Protein AF-M1FM13-F1 (afdb_monomer)

Solvent-accessible surface area (backbone atoms only — not comparable to full-atom values): 11606 Å² total; per-residue (Å²): 105,45,58,42,88,90,76,60,48,79,60,32,81,63,64,89,64,58,44,76,85,49,74,63,61,60,54,57,58,43,50,60,42,37,74,72,60,60,24,43,84,71,40,71,54,67,39,84,95,65,29,29,40,38,37,32,26,35,53,72,49,69,49,72,44,49,82,76,43,75,46,48,37,29,44,38,40,35,37,32,71,59,70,87,40,52,38,34,37,32,77,37,70,64,84,53,83,48,73,67,46,43,52,53,57,62,68,67,57,51,99,58,46,41,72,46,52,44,75,44,80,88,51,60,67,60,48,52,60,68,47,40,93,56,69,63,64,52,53,54,49,51,51,52,52,48,53,29,35,67,37,73,43,53,74,67,59,51,50,53,50,44,49,60,74,38,31,46,80,75,88,79,66,88,44,71,58,45,60,73,61,36,54,52,54,49,43,30,55,77,44,74,28,91,63,19,73,37,65,35,43,47,49,29,95

pLDDT: mean 89.38, std 9.35, range [51.16, 98.0]

Structure (mmCIF, N/CA/C/O backbone):
data_AF-M1FM13-F1
#
_entry.id   AF-M1FM13-F1
#
loop_
_atom_site.group_PDB
_atom_site.id
_atom_site.type_symbol
_atom_site.label_atom_id
_atom_site.label_alt_id
_atom_site.label_comp_id
_atom_site.label_asym_id
_atom_site.label_entity_id
_atom_site.label_seq_id
_atom_site.pdbx_PDB_ins_code
_atom_site.Cartn_x
_atom_site.Cartn_y
_atom_site.Cartn_z
_atom_site.occupancy
_atom_site.B_iso_or_equiv
_atom_site.auth_seq_id
_atom_site.auth_comp_id
_atom_site.auth_asym_id
_atom_site.auth_atom_id
_atom_site.pdbx_PDB_model_num
ATOM 1 N N . MET A 1 1 ? 14.722 14.043 -20.281 1.00 88.31 1 MET A N 1
ATOM 2 C CA . MET A 1 1 ? 13.245 14.057 -20.148 1.00 88.31 1 MET A CA 1
ATOM 3 C C . MET A 1 1 ? 12.720 12.663 -20.447 1.00 88.31 1 MET A C 1
ATOM 5 O O . MET A 1 1 ? 13.240 12.035 -21.358 1.00 88.31 1 MET A O 1
ATOM 9 N N . LEU A 1 2 ? 11.762 12.174 -19.661 1.00 92.94 2 LEU A N 1
ATOM 10 C CA . LEU A 1 2 ? 11.138 10.858 -19.795 1.00 92.94 2 LEU A CA 1
ATOM 11 C C . LEU A 1 2 ? 9.786 10.975 -20.490 1.00 92.94 2 LEU A C 1
ATOM 13 O O . LEU A 1 2 ? 9.001 11.876 -20.183 1.00 92.94 2 LEU A O 1
ATOM 17 N N . TYR A 1 3 ? 9.506 10.016 -21.364 1.00 94.12 3 TYR A N 1
ATOM 18 C CA . TYR A 1 3 ? 8.262 9.910 -22.114 1.00 94.12 3 TYR A CA 1
ATOM 19 C C . TYR A 1 3 ? 7.745 8.483 -22.054 1.00 94.12 3 TYR A C 1
ATOM 21 O O . TYR A 1 3 ? 8.529 7.536 -21.963 1.00 94.12 3 TYR A O 1
ATOM 29 N N . ARG A 1 4 ? 6.429 8.324 -22.159 1.00 93.06 4 ARG A N 1
ATOM 30 C CA . ARG A 1 4 ? 5.851 7.006 -22.407 1.00 93.06 4 ARG A CA 1
ATOM 31 C C . ARG A 1 4 ? 6.198 6.528 -23.813 1.00 93.06 4 ARG A C 1
ATOM 33 O O . ARG A 1 4 ? 6.165 7.310 -24.764 1.00 93.06 4 ARG A O 1
ATOM 40 N N . LEU A 1 5 ? 6.490 5.240 -23.956 1.00 92.25 5 LEU A N 1
ATOM 41 C CA . LEU A 1 5 ? 6.827 4.668 -25.259 1.00 92.25 5 LEU A CA 1
ATOM 42 C C . LEU A 1 5 ? 5.624 4.620 -26.208 1.00 92.25 5 LEU A C 1
ATOM 44 O O . LEU A 1 5 ? 5.807 4.895 -27.395 1.00 92.25 5 LEU A O 1
ATOM 48 N N . ASP A 1 6 ? 4.432 4.343 -25.673 1.00 92.31 6 ASP A N 1
ATOM 49 C CA . ASP A 1 6 ? 3.180 4.129 -26.406 1.00 92.31 6 ASP A CA 1
ATOM 50 C C . ASP A 1 6 ? 2.539 5.427 -26.919 1.00 92.31 6 ASP A C 1
ATOM 52 O O . ASP A 1 6 ? 2.173 5.517 -28.085 1.00 92.31 6 ASP A O 1
ATOM 56 N N . THR A 1 7 ? 2.437 6.456 -26.075 1.00 94.38 7 THR A N 1
ATOM 57 C CA . THR A 1 7 ? 1.737 7.710 -26.411 1.00 94.38 7 THR A CA 1
ATOM 58 C C . THR A 1 7 ? 2.662 8.896 -26.629 1.00 94.38 7 THR A C 1
ATOM 60 O O . THR A 1 7 ? 2.198 9.975 -26.990 1.00 94.38 7 THR A O 1
ATOM 63 N N . LYS A 1 8 ? 3.961 8.741 -26.341 1.00 94.00 8 LYS A N 1
ATOM 64 C CA . LYS A 1 8 ? 4.927 9.850 -26.259 1.00 94.00 8 LYS A CA 1
ATOM 65 C C . LYS A 1 8 ? 4.523 10.940 -25.260 1.00 94.00 8 LYS A C 1
ATOM 67 O O . LYS A 1 8 ? 5.088 12.029 -25.283 1.00 94.00 8 LYS A O 1
ATOM 72 N N . ALA A 1 9 ? 3.590 10.658 -24.345 1.00 94.19 9 ALA A N 1
ATOM 73 C CA . ALA A 1 9 ? 3.204 11.617 -23.321 1.00 94.19 9 ALA A CA 1
ATOM 74 C C . ALA A 1 9 ? 4.380 11.870 -22.357 1.00 94.19 9 ALA A C 1
ATOM 76 O O . ALA A 1 9 ? 5.036 10.910 -21.928 1.00 94.19 9 ALA A O 1
ATOM 77 N N . PRO A 1 10 ? 4.656 13.137 -22.001 1.00 93.88 10 PRO A N 1
ATOM 78 C CA . PRO A 1 10 ? 5.736 13.474 -21.086 1.00 93.88 10 PRO A CA 1
ATOM 79 C C . PRO A 1 10 ? 5.430 12.977 -19.670 1.00 93.88 10 PRO A C 1
ATOM 81 O O . PRO A 1 10 ? 4.325 13.155 -19.153 1.00 93.88 10 PRO A O 1
ATOM 84 N N . LEU A 1 11 ? 6.429 12.372 -19.031 1.00 92.81 11 LEU A N 1
ATOM 85 C CA . LEU A 1 11 ? 6.338 11.878 -17.658 1.00 92.81 11 LEU A CA 1
ATOM 86 C C . LEU A 1 11 ? 7.054 12.815 -16.690 1.00 92.81 11 LEU A C 1
ATOM 88 O O . LEU A 1 11 ? 6.426 13.328 -15.773 1.00 92.81 11 LEU A O 1
ATOM 92 N N . SER A 1 12 ? 8.349 13.057 -16.879 1.00 93.25 12 SER A N 1
ATOM 93 C CA . SER A 1 12 ? 9.118 13.934 -15.990 1.00 93.25 12 SER A CA 1
ATOM 94 C C . SER A 1 12 ? 10.442 14.368 -16.615 1.00 93.25 12 SER A C 1
ATOM 96 O O . SER A 1 12 ? 10.919 13.777 -17.585 1.00 93.25 12 SER A O 1
ATOM 98 N N . VAL A 1 13 ? 11.073 15.388 -16.042 1.00 93.44 13 VAL A N 1
ATOM 99 C CA . VAL A 1 13 ? 12.462 15.751 -16.329 1.00 93.44 13 VAL A CA 1
ATOM 100 C C . VAL A 1 13 ? 13.323 15.204 -15.196 1.00 93.44 13 VAL A C 1
ATOM 102 O O . VAL A 1 13 ? 13.155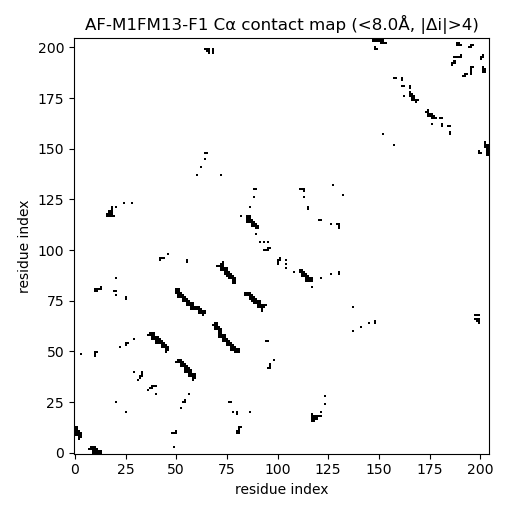 15.582 -14.044 1.00 93.44 13 VAL A O 1
ATOM 105 N N . VAL A 1 14 ? 14.238 14.296 -15.530 1.00 91.62 14 VAL A N 1
ATOM 106 C CA . VAL A 1 14 ? 15.139 13.640 -14.575 1.00 91.62 14 VAL A CA 1
ATOM 107 C C . VAL A 1 14 ? 16.587 13.813 -15.023 1.00 91.62 14 VAL A C 1
ATOM 109 O O . VAL A 1 14 ? 16.844 14.015 -16.213 1.00 91.62 14 VAL A O 1
ATOM 112 N N . GLY A 1 15 ? 17.522 13.745 -14.073 1.00 90.56 15 GLY A N 1
ATOM 113 C CA . GLY A 1 15 ? 18.956 13.825 -14.354 1.00 90.56 15 GLY A CA 1
ATOM 114 C C . GLY A 1 15 ? 19.532 12.534 -14.943 1.00 90.56 15 GLY A C 1
ATOM 115 O O . GLY A 1 15 ? 18.929 11.468 -14.846 1.00 90.56 15 GLY A O 1
ATOM 116 N N . ASN A 1 16 ? 20.750 12.621 -15.482 1.00 89.25 16 ASN A N 1
ATOM 117 C CA . ASN A 1 16 ? 21.468 11.498 -16.099 1.00 89.25 16 ASN A CA 1
ATOM 118 C C . ASN A 1 16 ? 21.592 10.216 -15.252 1.00 89.25 16 ASN A C 1
ATOM 120 O O . ASN A 1 16 ? 21.512 9.138 -15.841 1.00 89.25 16 ASN A O 1
ATOM 124 N N . PRO A 1 17 ? 21.783 10.254 -13.915 1.00 92.12 17 PRO A 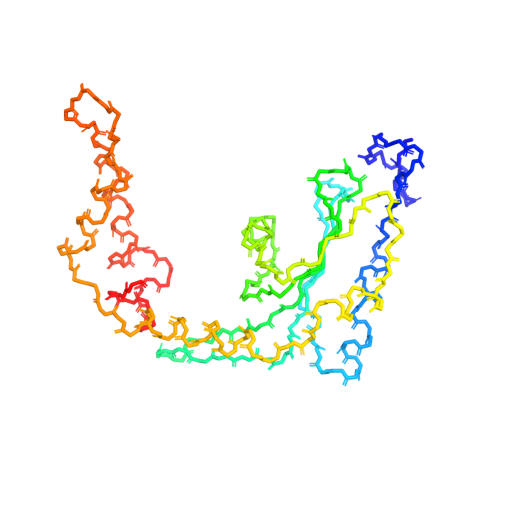N 1
ATOM 125 C CA . PRO A 1 17 ? 21.904 9.011 -13.157 1.00 92.12 17 PRO A CA 1
ATOM 126 C C . PRO A 1 17 ? 20.564 8.292 -12.948 1.00 92.12 17 PRO A C 1
ATOM 128 O O . PRO A 1 17 ? 20.575 7.190 -12.410 1.00 92.12 17 PRO A O 1
ATOM 131 N N . PHE A 1 18 ? 19.428 8.882 -13.343 1.00 93.75 18 PHE A N 1
ATOM 132 C CA . PHE A 1 18 ? 18.105 8.323 -13.073 1.00 93.75 18 PHE A CA 1
ATOM 133 C C . PHE A 1 18 ? 17.873 7.007 -13.833 1.00 93.75 18 PHE A C 1
ATOM 135 O O . PHE A 1 18 ? 17.932 6.958 -15.063 1.00 93.75 18 PHE A O 1
ATOM 142 N N . LYS A 1 19 ? 17.572 5.943 -13.092 1.00 94.19 19 LYS A N 1
ATOM 143 C CA . LYS A 1 19 ? 17.233 4.603 -13.564 1.00 94.19 19 LYS A CA 1
ATOM 144 C C . LYS A 1 19 ? 15.735 4.399 -13.378 1.00 94.19 19 LYS A C 1
ATOM 146 O O . LYS A 1 19 ? 15.231 4.403 -12.260 1.00 94.19 19 LYS A O 1
ATOM 151 N N . VAL A 1 20 ? 15.020 4.289 -14.493 1.00 92.69 20 VAL A N 1
ATOM 152 C CA . VAL A 1 20 ? 13.569 4.079 -14.494 1.00 92.69 20 VAL A CA 1
ATOM 153 C C . VAL A 1 20 ? 13.291 2.591 -14.361 1.00 92.69 20 VAL A C 1
ATOM 155 O O . VAL A 1 20 ? 13.773 1.830 -15.191 1.00 92.69 20 VAL A O 1
ATOM 158 N N . VAL A 1 21 ? 12.465 2.218 -13.386 1.00 95.12 21 VAL A N 1
ATOM 159 C CA . VAL A 1 21 ? 11.862 0.880 -13.319 1.00 95.12 21 VAL A CA 1
ATOM 160 C C . VAL A 1 21 ? 10.651 0.843 -14.244 1.00 95.12 21 VAL A C 1
ATOM 162 O O . VAL A 1 21 ? 9.764 1.693 -14.131 1.00 95.12 21 VAL A O 1
ATOM 165 N N . GLN A 1 22 ? 10.634 -0.096 -15.181 1.00 94.00 22 GLN A N 1
ATOM 166 C CA . GLN A 1 22 ? 9.567 -0.290 -16.153 1.00 94.00 22 GLN A CA 1
ATOM 167 C C . GLN A 1 22 ? 8.384 -1.063 -15.551 1.00 94.00 22 GLN A C 1
ATOM 169 O O . GLN A 1 22 ? 8.569 -1.871 -14.641 1.00 94.00 22 GLN A O 1
ATOM 174 N N . PRO A 1 23 ? 7.158 -0.877 -16.081 1.00 94.31 23 PRO A N 1
ATOM 175 C CA . PRO A 1 23 ? 5.995 -1.660 -15.660 1.00 94.31 23 PRO A CA 1
ATOM 176 C C . PRO A 1 23 ? 6.200 -3.177 -15.776 1.00 94.31 23 PRO A C 1
ATOM 178 O O . PRO A 1 23 ? 5.714 -3.918 -14.929 1.00 94.31 23 PRO A O 1
ATOM 181 N N . GLU A 1 24 ? 6.933 -3.627 -16.797 1.00 95.19 24 GLU A N 1
ATOM 182 C CA . GLU A 1 24 ? 7.280 -5.040 -16.982 1.00 95.19 24 GLU A CA 1
ATOM 183 C C . GLU A 1 24 ? 8.144 -5.559 -15.829 1.00 95.19 24 GLU A C 1
ATOM 185 O O . GLU A 1 24 ? 7.793 -6.566 -15.229 1.00 95.19 24 GLU A O 1
ATOM 190 N N . GLU A 1 25 ? 9.181 -4.820 -15.419 1.00 95.69 25 GLU A N 1
ATOM 191 C CA . GLU A 1 25 ? 10.030 -5.186 -14.273 1.00 95.69 25 GLU A CA 1
ATOM 192 C C . GLU A 1 25 ? 9.231 -5.293 -12.962 1.00 95.69 25 GLU A C 1
ATOM 194 O O . GLU A 1 25 ? 9.550 -6.114 -12.102 1.00 95.69 25 GLU A O 1
ATOM 199 N N . ILE A 1 26 ? 8.169 -4.491 -12.806 1.00 95.44 26 ILE A N 1
ATOM 200 C CA . ILE A 1 26 ? 7.274 -4.566 -11.640 1.00 95.44 26 ILE A CA 1
ATOM 201 C C . ILE A 1 26 ? 6.449 -5.848 -11.650 1.00 95.44 26 ILE A C 1
ATOM 203 O O . ILE A 1 26 ? 6.232 -6.422 -10.590 1.00 95.44 26 ILE A O 1
ATOM 207 N N . LEU A 1 27 ? 5.957 -6.287 -12.808 1.00 95.69 27 LEU A N 1
ATOM 208 C CA . LEU A 1 27 ? 5.168 -7.517 -12.901 1.00 95.69 27 LEU A CA 1
ATOM 209 C C . LEU A 1 27 ? 6.063 -8.758 -12.839 1.00 95.69 27 LEU A C 1
ATOM 211 O O . LEU A 1 27 ? 5.736 -9.704 -12.127 1.00 95.69 27 LEU A O 1
ATOM 215 N N . GLU A 1 28 ? 7.221 -8.722 -13.498 1.00 95.25 28 GLU A N 1
ATOM 216 C CA . GLU A 1 28 ? 8.224 -9.791 -13.464 1.00 95.25 28 GLU A CA 1
ATOM 217 C C . GLU A 1 28 ? 8.772 -10.037 -12.058 1.00 95.25 28 GLU A C 1
ATOM 219 O O . GLU A 1 28 ? 9.052 -11.178 -11.695 1.00 95.25 28 GLU A O 1
ATOM 224 N N . PHE A 1 29 ? 8.829 -9.003 -11.212 1.00 94.06 29 PHE A N 1
ATOM 225 C CA . PHE A 1 29 ? 9.142 -9.167 -9.792 1.00 94.06 29 PHE A CA 1
ATOM 226 C C . PHE A 1 29 ? 8.243 -10.205 -9.094 1.00 94.06 29 PHE A C 1
ATOM 228 O O . PHE A 1 29 ? 8.690 -10.832 -8.139 1.00 94.06 29 PHE A O 1
ATOM 235 N N . TYR A 1 30 ? 7.002 -10.402 -9.546 1.00 94.19 30 TYR A N 1
ATOM 236 C CA . TYR A 1 30 ? 6.065 -11.338 -8.925 1.00 94.19 30 TYR A CA 1
ATOM 237 C C . TYR A 1 30 ? 6.020 -12.718 -9.579 1.00 94.19 30 TYR A C 1
ATOM 239 O O . TYR A 1 30 ? 5.436 -13.614 -8.978 1.00 94.19 30 TYR A O 1
ATOM 247 N N . ARG A 1 31 ? 6.601 -12.917 -10.769 1.00 90.88 31 ARG A N 1
ATOM 248 C CA . ARG A 1 31 ? 6.427 -14.153 -11.553 1.00 90.88 31 ARG A CA 1
ATOM 249 C C . ARG A 1 31 ? 6.800 -15.406 -10.755 1.00 90.88 31 ARG A C 1
ATOM 251 O O . ARG A 1 31 ? 5.975 -16.296 -10.570 1.00 90.88 31 ARG A O 1
ATOM 258 N N . ASP A 1 32 ? 8.008 -15.439 -10.209 1.00 82.62 32 ASP A N 1
ATOM 259 C CA . ASP A 1 32 ? 8.506 -16.528 -9.362 1.00 82.62 32 ASP A CA 1
ATOM 260 C C . ASP A 1 32 ? 7.774 -16.622 -8.012 1.00 82.62 32 ASP A C 1
ATOM 262 O O . ASP A 1 32 ? 7.513 -17.722 -7.523 1.00 82.62 32 ASP A O 1
ATOM 266 N N . LEU A 1 33 ? 7.388 -15.489 -7.419 1.00 85.44 33 LEU A N 1
ATOM 267 C CA . LEU A 1 33 ? 6.585 -15.472 -6.194 1.00 85.44 33 LEU A CA 1
ATOM 268 C C . LEU A 1 33 ? 5.237 -16.169 -6.417 1.00 85.44 33 LEU A C 1
ATOM 270 O O . LEU A 1 33 ? 4.792 -16.937 -5.563 1.00 85.44 33 LEU A O 1
ATOM 274 N N . THR A 1 34 ? 4.605 -15.952 -7.571 1.00 86.56 34 THR A N 1
ATOM 275 C CA . THR A 1 34 ? 3.334 -16.600 -7.902 1.00 86.56 34 THR A CA 1
ATOM 276 C C . THR A 1 34 ? 3.492 -18.048 -8.353 1.00 86.56 34 THR A C 1
ATOM 278 O O . THR A 1 34 ? 2.704 -18.898 -7.951 1.00 86.56 34 THR A O 1
ATOM 281 N N . GLU A 1 35 ? 4.521 -18.361 -9.144 1.00 83.62 35 GLU A N 1
ATOM 282 C CA . GLU A 1 35 ? 4.722 -19.705 -9.700 1.00 83.62 35 GLU A CA 1
ATOM 283 C C . GLU A 1 35 ? 5.259 -20.700 -8.661 1.00 83.62 35 GLU A C 1
ATOM 285 O O . GLU A 1 35 ? 4.907 -21.878 -8.697 1.00 83.62 35 GLU A O 1
ATOM 290 N N . VAL A 1 36 ? 6.100 -20.240 -7.728 1.00 73.06 36 VAL A N 1
ATOM 291 C CA . VAL A 1 36 ? 6.837 -21.113 -6.798 1.00 73.06 36 VAL A CA 1
ATOM 292 C C . VAL A 1 36 ? 6.404 -20.925 -5.347 1.00 73.06 36 VAL A C 1
ATOM 294 O O . VAL A 1 36 ? 6.372 -21.892 -4.589 1.00 73.06 36 VAL A O 1
ATOM 297 N N . SER A 1 37 ? 6.068 -19.697 -4.938 1.00 76.38 37 SER A N 1
ATOM 298 C CA . SER A 1 37 ? 5.807 -19.376 -3.522 1.00 76.38 37 SER A CA 1
ATOM 299 C C . SER A 1 37 ? 4.319 -19.329 -3.160 1.00 76.38 37 SER A C 1
ATOM 301 O O . SER A 1 37 ? 3.985 -19.024 -2.018 1.00 76.38 37 SER A O 1
ATOM 303 N N . GLY A 1 38 ? 3.426 -19.627 -4.112 1.00 83.75 38 GLY A N 1
ATOM 304 C CA . GLY A 1 38 ? 1.975 -19.634 -3.897 1.00 83.75 38 GLY A CA 1
ATOM 305 C C . GLY A 1 38 ? 1.370 -18.244 -3.697 1.00 83.75 38 GLY A C 1
ATOM 306 O O . GLY A 1 38 ? 0.287 -18.125 -3.127 1.00 83.75 38 GLY A O 1
ATOM 307 N N . PHE A 1 39 ? 2.071 -17.186 -4.117 1.00 91.25 39 PHE A N 1
ATOM 308 C CA . PHE A 1 39 ? 1.523 -15.837 -4.055 1.00 91.25 39 PHE A CA 1
ATOM 309 C C . PHE A 1 39 ? 0.487 -15.653 -5.164 1.00 91.25 39 PHE A C 1
ATOM 311 O O . PHE A 1 39 ? 0.582 -16.239 -6.239 1.00 91.25 39 PHE A O 1
ATOM 318 N N . GLU A 1 40 ? -0.479 -14.775 -4.934 1.00 94.94 40 GLU A N 1
ATOM 319 C CA . GLU A 1 40 ? -1.518 -14.466 -5.915 1.00 94.94 40 GLU A CA 1
ATOM 320 C C . GLU A 1 40 ? -1.492 -12.977 -6.225 1.00 94.94 40 GLU A C 1
ATOM 322 O O . GLU A 1 40 ? -1.605 -12.148 -5.319 1.00 94.94 40 GLU A O 1
ATOM 327 N N . LEU A 1 41 ? -1.339 -12.613 -7.501 1.00 96.12 41 LEU A N 1
ATOM 328 C CA . LEU A 1 41 ? -1.408 -11.212 -7.903 1.00 96.12 41 LEU A CA 1
ATOM 329 C C . LEU A 1 41 ? -2.822 -10.680 -7.621 1.00 96.12 41 LEU A C 1
ATOM 331 O O . LEU A 1 41 ? -3.808 -11.193 -8.141 1.00 96.12 41 LEU A O 1
ATOM 335 N N . GLU A 1 42 ? -2.914 -9.654 -6.782 1.00 95.88 42 GLU A N 1
ATOM 336 C CA . GLU A 1 42 ? -4.181 -9.141 -6.262 1.00 95.88 42 GLU A CA 1
ATOM 337 C C . GLU A 1 42 ? -4.652 -7.943 -7.086 1.00 95.88 42 GLU A C 1
ATOM 339 O O . GLU A 1 42 ? -5.778 -7.901 -7.579 1.00 95.88 42 GLU A O 1
ATOM 344 N N . THR A 1 43 ? -3.781 -6.948 -7.235 1.00 97.12 43 THR A N 1
ATOM 345 C CA . THR A 1 43 ? -4.080 -5.703 -7.936 1.00 97.12 43 THR A CA 1
ATOM 346 C C . THR A 1 43 ? -2.806 -5.093 -8.510 1.00 97.12 43 THR A C 1
ATOM 348 O O . THR A 1 43 ? -1.725 -5.197 -7.936 1.00 97.12 43 THR A O 1
ATOM 351 N N . ALA A 1 44 ? -2.931 -4.414 -9.646 1.00 96.94 44 ALA A N 1
ATOM 352 C CA . ALA A 1 44 ? -1.868 -3.605 -10.228 1.00 96.94 44 ALA A CA 1
ATOM 353 C C . ALA A 1 44 ? -2.480 -2.366 -10.877 1.00 96.94 44 ALA A C 1
ATOM 355 O O . ALA A 1 44 ? -3.579 -2.420 -11.435 1.00 96.94 44 ALA A O 1
ATOM 356 N N . SER A 1 45 ? -1.809 -1.222 -10.777 1.00 95.69 45 SER A N 1
ATOM 357 C CA . SER A 1 45 ? -2.336 0.013 -11.348 1.00 95.69 45 SER A CA 1
ATOM 358 C C . SER A 1 45 ? -1.261 1.058 -11.608 1.00 95.69 45 SER A C 1
ATOM 360 O O . SER A 1 45 ? -0.139 1.002 -11.101 1.00 95.69 45 SER A O 1
ATOM 362 N N . VAL A 1 46 ? -1.652 2.066 -12.381 1.00 94.88 46 VAL A N 1
ATOM 363 C CA . VAL A 1 46 ? -0.870 3.268 -12.643 1.00 94.88 46 VAL A CA 1
ATOM 364 C C . VAL A 1 46 ? -1.653 4.500 -12.208 1.00 94.88 46 VAL A C 1
ATOM 366 O O . VAL A 1 46 ? -2.872 4.581 -12.332 1.00 94.88 46 VAL A O 1
ATOM 369 N N . LEU A 1 47 ? -0.945 5.501 -11.705 1.00 93.81 47 LEU A N 1
ATOM 370 C CA . LEU A 1 47 ? -1.502 6.762 -11.239 1.00 93.81 47 LEU A CA 1
ATOM 371 C C . LEU A 1 47 ? -0.802 7.924 -11.941 1.00 93.81 47 LEU A C 1
ATOM 373 O O . LEU A 1 47 ? 0.310 7.802 -12.462 1.00 93.81 47 LEU A O 1
ATOM 377 N N . LYS A 1 48 ? -1.464 9.086 -11.935 1.00 92.62 48 LYS A N 1
ATOM 378 C CA . LYS A 1 48 ? -0.902 10.347 -12.448 1.00 92.62 48 LYS A CA 1
ATOM 379 C C . LYS A 1 48 ? -0.386 10.219 -13.895 1.00 92.62 48 LYS A C 1
ATOM 381 O O . LYS A 1 48 ? 0.695 10.702 -14.215 1.00 92.62 48 LYS A O 1
ATOM 386 N N . GLY A 1 49 ? -1.152 9.545 -14.755 1.00 90.75 49 GLY A N 1
ATOM 387 C CA . GLY A 1 49 ? -0.824 9.376 -16.177 1.00 90.75 49 GLY A CA 1
ATOM 388 C C . GLY A 1 49 ? 0.336 8.415 -16.467 1.00 90.75 49 GLY A C 1
ATOM 389 O O . GLY A 1 49 ? 0.907 8.487 -17.552 1.00 90.75 49 GLY A O 1
ATOM 390 N N . GLY A 1 50 ? 0.692 7.541 -15.518 1.00 92.06 50 GLY A N 1
ATOM 391 C CA . GLY A 1 50 ? 1.811 6.597 -15.646 1.00 92.06 50 GLY A CA 1
ATOM 392 C C . GLY A 1 50 ? 3.073 7.018 -14.894 1.00 92.06 50 GLY A C 1
ATOM 393 O O . GLY A 1 50 ? 4.083 6.328 -14.969 1.00 92.06 50 GLY A O 1
ATOM 394 N N . ARG A 1 51 ? 3.035 8.135 -14.153 1.00 93.69 51 ARG A N 1
ATOM 395 C CA . ARG A 1 51 ? 4.184 8.588 -13.353 1.00 93.69 51 ARG A CA 1
ATOM 396 C C . ARG A 1 51 ? 4.441 7.740 -12.114 1.00 93.69 51 ARG A C 1
ATOM 398 O O . ARG A 1 51 ? 5.569 7.689 -11.635 1.00 93.69 51 ARG A O 1
ATOM 405 N N . LYS A 1 52 ? 3.395 7.100 -11.592 1.00 94.69 52 LYS A N 1
ATOM 406 C CA . LYS A 1 52 ? 3.467 6.170 -10.465 1.00 94.69 52 LYS A CA 1
ATOM 407 C C . LYS A 1 52 ? 2.803 4.870 -10.856 1.00 94.69 52 LYS A C 1
ATOM 409 O O . LYS A 1 52 ? 1.750 4.893 -11.485 1.00 94.69 52 LYS A O 1
ATOM 414 N N . MET A 1 53 ? 3.399 3.769 -10.457 1.00 95.56 53 MET A N 1
ATOM 415 C CA . MET A 1 53 ? 2.971 2.425 -10.814 1.00 95.56 53 MET A CA 1
ATOM 416 C C . MET A 1 53 ? 3.215 1.511 -9.631 1.00 95.56 53 MET A C 1
ATOM 418 O O . MET A 1 53 ? 4.153 1.724 -8.861 1.00 95.56 53 MET A O 1
ATOM 422 N N . TRP A 1 54 ? 2.332 0.543 -9.456 1.00 97.19 54 TRP A N 1
ATOM 423 C CA . TRP A 1 54 ? 2.428 -0.406 -8.367 1.00 97.19 54 TRP A CA 1
ATOM 424 C C . TRP A 1 54 ? 1.734 -1.712 -8.731 1.00 97.19 54 TRP A C 1
ATOM 426 O O . TRP A 1 54 ? 0.811 -1.734 -9.551 1.00 97.19 54 TRP A O 1
ATOM 436 N N . ALA A 1 55 ? 2.169 -2.774 -8.073 1.00 98.00 55 ALA A N 1
ATOM 437 C CA . ALA A 1 55 ? 1.497 -4.056 -8.044 1.00 98.00 55 ALA A CA 1
ATOM 438 C C . ALA A 1 55 ? 1.507 -4.601 -6.613 1.00 98.00 55 ALA A C 1
ATOM 440 O O . ALA A 1 55 ? 2.312 -4.191 -5.774 1.00 98.00 55 ALA A O 1
ATOM 441 N N . LEU A 1 56 ? 0.546 -5.466 -6.326 1.00 97.50 56 LEU A N 1
ATOM 442 C CA . LEU A 1 56 ? 0.307 -6.061 -5.026 1.00 97.50 56 LEU A CA 1
ATOM 443 C C . LEU A 1 56 ? 0.018 -7.542 -5.233 1.00 97.50 56 LEU A C 1
ATOM 445 O O . LEU A 1 56 ? -0.835 -7.890 -6.050 1.00 97.50 56 LEU A O 1
ATOM 449 N N . ALA A 1 57 ? 0.678 -8.398 -4.462 1.00 95.75 57 ALA A N 1
ATOM 450 C CA . ALA A 1 57 ? 0.364 -9.820 -4.415 1.00 95.75 57 ALA A CA 1
ATOM 451 C C . ALA A 1 57 ? 0.038 -10.250 -2.989 1.00 95.75 57 ALA A C 1
ATOM 453 O O . ALA A 1 57 ? 0.687 -9.809 -2.040 1.00 95.75 57 ALA A O 1
ATOM 454 N N . ARG A 1 58 ? -0.966 -11.108 -2.838 1.00 94.50 58 ARG A N 1
ATOM 455 C CA . ARG A 1 58 ? -1.290 -11.799 -1.592 1.00 94.50 58 ARG A CA 1
ATOM 456 C C . ARG A 1 58 ? -0.260 -12.898 -1.361 1.00 94.50 58 ARG A C 1
ATOM 458 O O . ARG A 1 58 ? 0.057 -13.635 -2.287 1.00 94.50 58 ARG A O 1
ATOM 465 N N . THR A 1 59 ? 0.247 -13.028 -0.139 1.00 90.88 59 THR A N 1
ATOM 466 C CA . THR A 1 59 ? 1.328 -13.984 0.173 1.00 90.88 59 THR A CA 1
ATOM 467 C C . THR A 1 59 ? 0.835 -15.393 0.513 1.00 90.88 59 THR A C 1
ATOM 469 O O . THR A 1 59 ? 1.636 -16.265 0.828 1.00 90.88 59 THR A O 1
ATOM 472 N N . GLY A 1 60 ? -0.485 -15.597 0.557 1.00 88.88 60 GLY A N 1
ATOM 473 C CA . GLY A 1 60 ? -1.121 -16.795 1.116 1.00 88.88 60 GLY A CA 1
ATOM 474 C C . GLY A 1 60 ? -1.252 -16.775 2.646 1.00 88.88 60 GLY A C 1
ATOM 475 O O . GLY A 1 60 ? -2.069 -17.507 3.202 1.00 88.88 60 GLY A O 1
ATOM 476 N N . GLN A 1 61 ? -0.527 -15.894 3.343 1.00 88.31 61 GLN A N 1
ATOM 477 C CA . GLN A 1 61 ? -0.699 -15.710 4.782 1.00 88.31 61 GLN A CA 1
ATOM 478 C C . GLN A 1 61 ? -1.971 -14.916 5.075 1.00 88.31 61 GLN A C 1
ATOM 480 O O . GLN A 1 61 ? -2.249 -13.874 4.472 1.00 88.31 61 GLN A O 1
ATOM 485 N N . SER A 1 62 ? -2.738 -15.411 6.039 1.00 91.56 62 SER A N 1
ATOM 486 C CA . SER A 1 62 ? -3.942 -14.760 6.534 1.00 91.56 62 SER A CA 1
ATOM 487 C C . SER A 1 62 ? -4.101 -14.997 8.030 1.00 91.56 62 SER A C 1
ATOM 489 O O . SER A 1 62 ? -3.456 -15.865 8.621 1.00 91.56 62 SER A O 1
ATOM 491 N N . GLY A 1 63 ? -4.935 -14.184 8.659 1.00 90.69 63 GLY A N 1
ATOM 492 C CA . GLY A 1 63 ? -5.278 -14.283 10.062 1.00 90.69 63 GLY A CA 1
ATOM 493 C C . GLY A 1 63 ? -6.717 -13.842 10.273 1.00 90.69 63 GLY A C 1
ATOM 494 O O . GLY A 1 63 ? -7.225 -12.981 9.559 1.00 90.69 63 GLY A O 1
ATOM 495 N N . VAL A 1 64 ? -7.378 -14.456 11.247 1.00 93.62 64 VAL A N 1
ATOM 496 C CA . VAL A 1 64 ? -8.780 -14.178 11.567 1.00 93.62 64 VAL A CA 1
ATOM 497 C C . VAL A 1 64 ? -8.861 -13.519 12.939 1.00 93.62 64 VAL A C 1
ATOM 499 O O . VAL A 1 64 ? -8.269 -14.004 13.910 1.00 93.62 64 VAL A O 1
ATOM 502 N N . LEU A 1 65 ? -9.576 -12.398 12.999 1.00 92.25 65 LEU A N 1
ATOM 503 C CA . LEU A 1 65 ? -9.947 -11.691 14.220 1.00 92.25 65 LEU A CA 1
ATOM 504 C C . LEU A 1 65 ? -11.356 -12.104 14.675 1.00 92.25 65 LEU A C 1
ATOM 506 O O . LEU A 1 65 ? -12.046 -12.904 14.035 1.00 92.25 65 LEU A O 1
ATOM 510 N N . GLN A 1 66 ? -11.797 -11.556 15.808 1.00 91.38 66 GLN A N 1
ATOM 511 C CA . GLN A 1 66 ? -13.116 -11.847 16.361 1.00 91.38 66 GLN A CA 1
ATOM 512 C C . GLN A 1 66 ? -14.235 -11.569 15.341 1.00 91.38 66 GLN A C 1
ATOM 514 O O . GLN A 1 66 ? -14.244 -10.542 14.669 1.00 91.38 66 GLN A O 1
ATOM 519 N N . GLY A 1 67 ? -15.210 -12.479 15.252 1.00 91.06 67 GLY A N 1
ATOM 520 C CA . GLY A 1 67 ? -16.337 -12.343 14.322 1.00 91.06 67 GLY A CA 1
ATOM 521 C C . GLY A 1 67 ? -16.019 -12.716 12.874 1.00 91.06 67 GLY A C 1
ATOM 522 O O . GLY A 1 67 ? -16.736 -12.278 11.982 1.00 91.06 67 GLY A O 1
ATOM 523 N N . ASN A 1 68 ? -14.985 -13.536 12.651 1.00 91.38 68 ASN A N 1
ATOM 524 C CA . ASN A 1 68 ? -14.557 -13.992 11.325 1.00 91.38 68 ASN A CA 1
ATOM 525 C C . ASN A 1 68 ? -14.079 -12.851 10.409 1.00 91.38 68 ASN A C 1
ATOM 527 O O . ASN A 1 68 ? -14.260 -12.891 9.193 1.00 91.38 68 ASN A O 1
ATOM 531 N N . ASP A 1 69 ? -13.479 -11.824 11.008 1.00 91.56 69 ASP A N 1
ATOM 532 C CA . ASP A 1 69 ? -12.886 -10.705 10.286 1.00 91.56 69 ASP A CA 1
ATOM 533 C C . ASP A 1 69 ? -11.487 -11.098 9.787 1.00 91.56 69 ASP A C 1
ATOM 535 O O . ASP A 1 69 ? -10.555 -11.305 10.570 1.00 91.56 69 ASP A O 1
ATOM 539 N N . GLN A 1 70 ? -11.373 -11.300 8.475 1.00 92.94 70 GLN A N 1
ATOM 540 C CA . GLN A 1 70 ? -10.189 -11.863 7.837 1.00 92.94 70 GLN A CA 1
ATOM 541 C C . GLN A 1 70 ? -9.222 -10.764 7.393 1.00 92.94 70 GLN A C 1
ATOM 543 O O . GLN A 1 70 ? -9.554 -9.895 6.590 1.00 92.94 70 GLN A O 1
ATOM 548 N N . THR A 1 71 ? -7.972 -10.876 7.834 1.00 91.94 71 THR A N 1
ATOM 549 C CA . THR A 1 71 ? -6.853 -10.036 7.396 1.00 91.94 71 THR A CA 1
ATOM 550 C C . THR A 1 71 ? -5.864 -10.873 6.592 1.00 91.94 71 THR A C 1
ATOM 552 O O . THR A 1 71 ? -5.480 -11.959 7.019 1.00 91.94 71 THR A O 1
ATOM 555 N N . ASN A 1 72 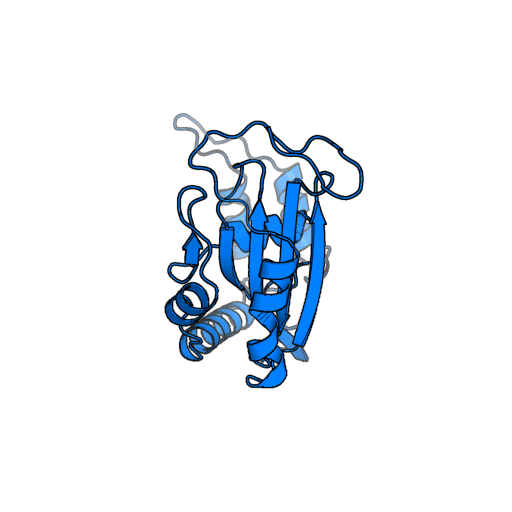? -5.425 -10.371 5.439 1.00 93.44 72 ASN A N 1
ATOM 556 C CA . ASN A 1 72 ? -4.429 -11.038 4.595 1.00 93.44 72 ASN A CA 1
ATOM 557 C C . ASN A 1 72 ? -3.118 -10.253 4.590 1.00 93.44 72 ASN A C 1
ATOM 559 O O . ASN A 1 72 ? -3.125 -9.028 4.743 1.00 93.44 72 ASN A O 1
ATOM 563 N N . ALA A 1 73 ? -2.012 -10.955 4.363 1.00 91.69 73 ALA A N 1
ATOM 564 C CA . ALA A 1 73 ? -0.716 -10.340 4.140 1.00 91.69 73 ALA A CA 1
ATOM 565 C C . ALA A 1 73 ? -0.455 -10.171 2.640 1.00 91.69 73 ALA A C 1
ATOM 567 O O . ALA A 1 73 ? -0.775 -11.042 1.823 1.00 91.69 73 ALA A O 1
ATOM 568 N N . TYR A 1 74 ? 0.164 -9.051 2.285 1.00 93.12 74 TYR A N 1
ATOM 569 C CA . TYR A 1 74 ? 0.494 -8.702 0.912 1.00 93.12 74 TYR A CA 1
ATOM 570 C C . TYR A 1 74 ? 1.947 -8.248 0.783 1.00 93.12 74 TYR A C 1
ATOM 572 O O . TYR A 1 74 ? 2.524 -7.704 1.725 1.00 93.12 74 TYR A O 1
ATOM 580 N N . VAL A 1 75 ? 2.508 -8.396 -0.416 1.00 93.56 75 VAL A N 1
ATOM 581 C CA . VAL A 1 75 ? 3.743 -7.735 -0.850 1.00 93.56 75 VAL A CA 1
ATOM 582 C C . VAL A 1 75 ? 3.400 -6.668 -1.876 1.00 93.56 75 VAL A C 1
ATOM 584 O O . VAL A 1 75 ? 2.913 -6.965 -2.969 1.00 93.56 75 VAL A O 1
ATOM 587 N N . LEU A 1 76 ? 3.680 -5.418 -1.522 1.00 95.81 76 LEU A N 1
ATOM 588 C CA . LEU A 1 76 ? 3.539 -4.249 -2.380 1.00 95.81 76 LEU A CA 1
ATOM 589 C C . LEU A 1 76 ? 4.891 -3.907 -3.004 1.00 95.81 76 LEU A C 1
ATOM 591 O O . LEU A 1 76 ? 5.867 -3.750 -2.274 1.00 95.81 76 LEU A O 1
ATOM 595 N N . LEU A 1 77 ? 4.915 -3.685 -4.316 1.00 96.75 77 LEU A N 1
ATOM 596 C CA . LEU A 1 77 ? 6.005 -3.040 -5.039 1.00 96.75 77 LEU A CA 1
ATOM 597 C C . LEU A 1 77 ? 5.446 -1.798 -5.726 1.00 96.75 77 LEU A C 1
ATOM 599 O O . LEU A 1 77 ? 4.506 -1.880 -6.515 1.00 96.75 77 LEU A O 1
ATOM 603 N N . ALA A 1 78 ? 6.022 -0.637 -5.429 1.00 96.75 78 ALA A N 1
ATOM 604 C CA . ALA A 1 78 ? 5.611 0.636 -5.999 1.00 96.75 78 ALA A CA 1
ATOM 605 C C . ALA A 1 78 ? 6.822 1.431 -6.492 1.00 96.75 78 ALA A C 1
ATOM 607 O O . ALA A 1 78 ? 7.831 1.536 -5.798 1.00 96.75 78 ALA A O 1
ATOM 608 N N . ALA A 1 79 ? 6.708 2.051 -7.663 1.00 95.94 79 ALA A N 1
ATOM 609 C CA . ALA A 1 79 ? 7.745 2.888 -8.256 1.00 95.94 79 ALA A CA 1
ATOM 610 C C . ALA A 1 79 ? 7.161 4.198 -8.795 1.00 95.94 79 ALA A C 1
ATOM 612 O O . ALA A 1 79 ? 5.994 4.275 -9.193 1.00 95.94 79 ALA A O 1
ATOM 613 N N . ALA A 1 80 ? 7.985 5.246 -8.818 1.00 94.69 80 ALA A N 1
ATOM 614 C CA . ALA A 1 80 ? 7.642 6.516 -9.443 1.00 94.69 80 ALA A CA 1
ATOM 615 C C . ALA A 1 80 ? 8.765 6.980 -10.370 1.00 94.69 80 ALA A C 1
ATOM 617 O O . ALA A 1 80 ? 9.896 7.178 -9.933 1.00 94.69 80 ALA A O 1
ATOM 618 N N . CYS A 1 81 ? 8.453 7.204 -11.644 1.00 91.25 81 CYS A N 1
ATOM 619 C CA . CYS A 1 81 ? 9.425 7.683 -12.631 1.00 91.25 81 CYS A CA 1
ATOM 620 C C . CYS A 1 81 ? 9.588 9.213 -12.619 1.00 91.25 81 CYS A C 1
ATOM 622 O O . CYS A 1 81 ? 10.401 9.758 -13.358 1.00 91.25 81 CYS A O 1
ATOM 624 N N . ASP A 1 82 ? 8.838 9.918 -11.767 1.00 90.50 82 ASP A N 1
ATOM 625 C CA . ASP A 1 82 ? 8.952 11.364 -11.558 1.00 90.50 82 ASP A CA 1
ATOM 626 C C . ASP A 1 82 ? 9.846 11.754 -10.370 1.00 90.50 82 ASP A C 1
ATOM 628 O O . ASP A 1 82 ? 9.992 12.937 -10.076 1.00 90.50 82 ASP A O 1
ATOM 632 N N . GLY A 1 83 ? 10.450 10.772 -9.692 1.00 87.19 83 GLY A N 1
ATOM 633 C CA . GLY A 1 83 ? 11.342 10.994 -8.554 1.00 87.19 83 GLY A CA 1
ATOM 634 C C . GLY A 1 83 ? 10.635 11.346 -7.242 1.00 87.19 83 GLY A C 1
ATOM 635 O O . GLY A 1 83 ? 11.305 11.503 -6.226 1.00 87.19 83 GLY A O 1
ATOM 636 N N . THR A 1 84 ? 9.300 11.414 -7.212 1.00 90.38 84 THR A N 1
ATOM 637 C CA . THR A 1 84 ? 8.544 11.754 -5.989 1.00 90.38 84 THR A CA 1
ATOM 638 C C . THR A 1 84 ? 8.521 10.631 -4.948 1.00 90.38 84 THR A C 1
ATOM 640 O O . THR A 1 84 ? 8.023 10.825 -3.840 1.00 90.38 84 THR A O 1
ATOM 643 N N . MET A 1 85 ? 9.012 9.444 -5.305 1.00 91.19 85 MET A N 1
ATOM 644 C CA . MET A 1 85 ? 9.045 8.254 -4.460 1.00 91.19 85 MET A CA 1
ATOM 645 C C . MET A 1 85 ? 10.101 7.288 -4.995 1.00 91.19 85 MET A C 1
ATOM 647 O O . MET A 1 85 ? 10.156 7.073 -6.203 1.00 91.19 85 MET A O 1
ATOM 651 N N . ALA A 1 86 ? 10.919 6.704 -4.120 1.00 94.19 86 ALA A N 1
ATOM 652 C CA . ALA A 1 86 ? 11.842 5.627 -4.482 1.00 94.19 86 ALA A CA 1
ATOM 653 C C . ALA A 1 86 ? 11.078 4.359 -4.895 1.00 94.19 86 ALA A C 1
ATOM 655 O O . ALA A 1 86 ? 9.946 4.149 -4.450 1.00 94.19 86 ALA A O 1
ATOM 656 N N . THR A 1 87 ? 11.701 3.483 -5.681 1.00 96.25 87 THR A N 1
ATOM 657 C CA . THR A 1 87 ? 11.144 2.143 -5.892 1.00 96.25 87 THR A CA 1
ATOM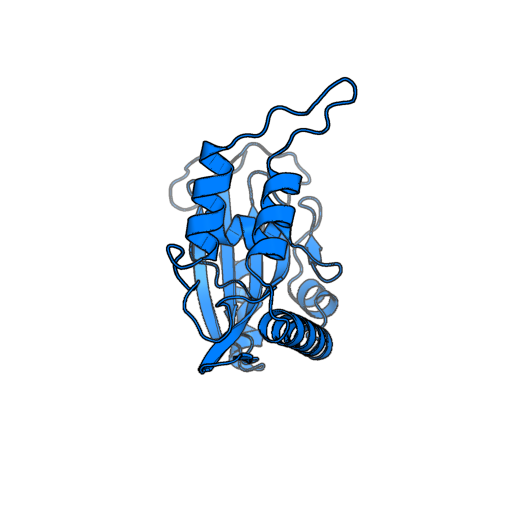 658 C C . THR A 1 87 ? 11.153 1.413 -4.555 1.00 96.25 87 THR A C 1
ATOM 660 O O . THR A 1 87 ? 12.207 1.224 -3.955 1.00 96.25 87 THR A O 1
ATOM 663 N N . THR A 1 88 ? 9.972 1.089 -4.044 1.00 95.88 88 THR A N 1
ATOM 664 C CA . THR A 1 88 ? 9.771 0.599 -2.682 1.00 95.88 88 THR A CA 1
ATOM 665 C C . THR A 1 88 ? 9.022 -0.718 -2.733 1.00 95.88 88 THR A C 1
ATOM 667 O O . THR A 1 88 ? 7.914 -0.767 -3.267 1.00 95.88 88 THR A O 1
ATOM 670 N N . ALA A 1 89 ? 9.618 -1.754 -2.154 1.00 94.38 89 ALA A N 1
ATOM 671 C CA . ALA A 1 89 ? 8.979 -3.036 -1.919 1.00 94.38 89 ALA A CA 1
ATOM 672 C C . ALA A 1 89 ? 8.786 -3.240 -0.412 1.00 94.38 89 ALA A C 1
ATOM 674 O O . ALA A 1 89 ? 9.685 -2.916 0.366 1.00 94.38 89 ALA A O 1
ATOM 675 N N . GLN A 1 90 ? 7.639 -3.757 0.020 1.00 92.00 90 GLN A N 1
ATOM 676 C CA . GLN A 1 90 ? 7.382 -4.031 1.438 1.00 92.00 90 GLN A CA 1
ATOM 677 C C . GLN A 1 90 ? 6.207 -4.982 1.655 1.00 92.00 90 GLN A C 1
ATOM 679 O O . GLN A 1 90 ? 5.305 -5.081 0.820 1.00 92.00 90 GLN A O 1
ATOM 684 N N . PHE A 1 91 ? 6.183 -5.605 2.831 1.00 89.56 91 PHE A N 1
ATOM 685 C CA . PHE A 1 91 ? 4.996 -6.284 3.335 1.00 89.56 91 PHE A CA 1
ATOM 686 C C . PHE A 1 91 ? 3.965 -5.276 3.846 1.00 89.56 91 PHE A C 1
ATOM 688 O O . PHE A 1 91 ? 4.312 -4.241 4.414 1.00 89.56 91 PHE A O 1
ATOM 695 N N . THR A 1 92 ? 2.686 -5.575 3.653 1.00 90.75 92 THR A N 1
ATOM 696 C CA . THR A 1 92 ? 1.581 -4.772 4.180 1.00 90.75 92 THR A CA 1
ATOM 697 C C . THR A 1 92 ? 0.346 -5.639 4.410 1.00 90.75 92 THR A C 1
ATOM 699 O O . THR A 1 92 ? 0.134 -6.620 3.706 1.00 90.75 92 THR A O 1
ATOM 702 N N . SER A 1 93 ? -0.493 -5.273 5.377 1.00 91.25 93 SER A N 1
ATOM 703 C CA . SER A 1 93 ? -1.844 -5.829 5.547 1.00 91.25 93 SER A CA 1
ATOM 704 C C . SER A 1 93 ? -2.904 -5.056 4.748 1.00 91.25 93 SER A C 1
ATOM 706 O O . SER A 1 93 ? -4.078 -5.426 4.725 1.00 91.25 93 SER A O 1
ATOM 708 N N . ILE A 1 94 ? -2.509 -3.971 4.073 1.00 93.31 94 ILE A N 1
ATOM 709 C CA . ILE A 1 94 ? -3.418 -3.094 3.338 1.00 93.31 94 ILE A CA 1
ATOM 710 C C . ILE A 1 94 ? -3.599 -3.616 1.917 1.00 93.31 94 ILE A C 1
ATOM 712 O O . ILE A 1 94 ? -2.668 -3.629 1.110 1.00 93.31 94 ILE A O 1
ATOM 716 N N . ARG A 1 95 ? -4.845 -3.943 1.570 1.00 95.56 95 ARG A N 1
ATOM 717 C CA . ARG A 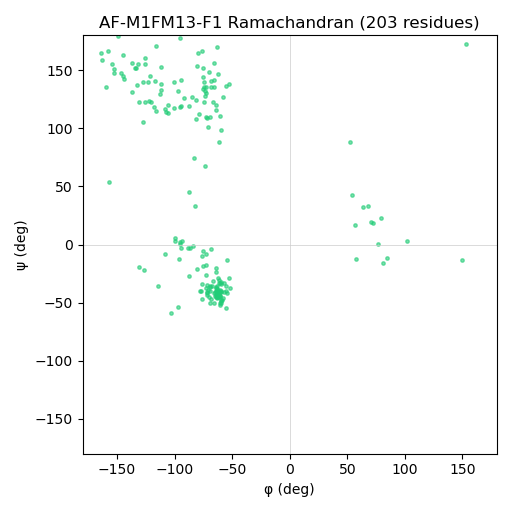1 95 ? -5.230 -4.199 0.183 1.00 95.56 95 ARG A CA 1
ATOM 718 C C . ARG A 1 95 ? -5.230 -2.889 -0.603 1.00 95.56 95 ARG A C 1
ATOM 720 O O . ARG A 1 95 ? -6.157 -2.083 -0.515 1.00 95.56 95 ARG A O 1
ATOM 727 N N . VAL A 1 96 ? -4.173 -2.662 -1.372 1.00 96.69 96 VAL A N 1
ATOM 728 C CA . VAL A 1 96 ? -4.041 -1.471 -2.212 1.00 96.69 96 VAL A CA 1
ATOM 729 C C . VAL A 1 96 ? -4.947 -1.596 -3.435 1.00 96.69 96 VAL A C 1
ATOM 731 O O . VAL A 1 96 ? -4.829 -2.530 -4.220 1.00 96.69 96 VAL A O 1
ATOM 734 N N . VAL A 1 97 ? -5.852 -0.635 -3.610 1.00 96.31 97 VAL A N 1
ATOM 735 C CA . VAL A 1 97 ? -6.763 -0.564 -4.770 1.00 96.31 97 VAL A CA 1
ATOM 736 C C . VAL A 1 97 ? -6.771 0.817 -5.425 1.00 96.31 97 VAL A C 1
ATOM 738 O O . VAL A 1 97 ? -7.177 0.969 -6.573 1.00 96.31 97 VAL A O 1
ATOM 741 N N . CYS A 1 98 ? -6.321 1.849 -4.708 1.00 94.88 98 CYS A N 1
ATOM 742 C CA . CYS A 1 98 ? -6.308 3.224 -5.188 1.00 94.88 98 CYS A CA 1
ATOM 743 C C . CYS A 1 98 ? -5.149 4.033 -4.583 1.00 94.88 98 CYS A C 1
ATOM 745 O O . CYS A 1 98 ? -4.376 3.550 -3.752 1.00 94.88 98 CYS A O 1
ATOM 747 N N . ASN A 1 99 ? -5.045 5.307 -4.977 1.00 94.69 99 ASN A N 1
ATOM 748 C CA . ASN A 1 99 ? -4.003 6.216 -4.490 1.00 94.69 99 ASN A CA 1
ATOM 749 C C . ASN A 1 99 ? -4.033 6.427 -2.966 1.00 94.69 99 ASN A C 1
ATOM 751 O O . ASN A 1 99 ? -2.979 6.591 -2.360 1.00 94.69 99 ASN 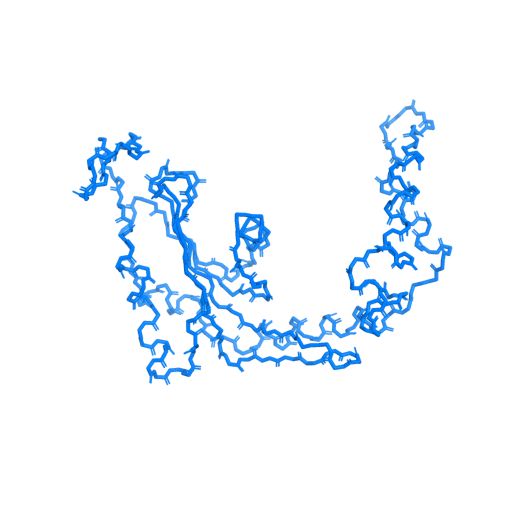A O 1
ATOM 755 N N . ASN A 1 100 ? -5.213 6.424 -2.340 1.00 93.38 100 ASN A N 1
ATOM 756 C CA . ASN A 1 100 ? -5.326 6.650 -0.898 1.00 93.38 100 ASN A CA 1
ATOM 757 C C . ASN A 1 100 ? -4.749 5.464 -0.119 1.00 93.38 100 ASN A C 1
ATOM 759 O O . ASN A 1 100 ? -3.876 5.656 0.721 1.00 93.38 100 ASN A O 1
ATOM 763 N N . THR A 1 101 ? -5.164 4.239 -0.456 1.00 94.25 101 THR A N 1
ATOM 764 C CA . THR A 1 101 ? -4.642 3.014 0.173 1.00 94.25 101 THR A CA 1
ATOM 765 C C . THR A 1 101 ? -3.154 2.824 -0.100 1.00 94.25 101 THR A C 1
ATOM 767 O O . THR A 1 101 ? -2.428 2.395 0.788 1.00 94.25 101 THR A O 1
ATOM 770 N N . LEU A 1 102 ? -2.678 3.206 -1.294 1.00 95.00 102 LEU A N 1
ATOM 771 C CA . LEU A 1 102 ? -1.250 3.191 -1.619 1.00 95.00 102 LEU A CA 1
ATOM 772 C C . LEU A 1 102 ? -0.467 4.146 -0.709 1.00 95.00 102 LEU A C 1
ATOM 774 O O . LEU A 1 102 ? 0.581 3.783 -0.184 1.00 95.00 102 LEU A O 1
ATOM 778 N N . ALA A 1 103 ? -0.980 5.362 -0.506 1.00 93.62 103 ALA A N 1
ATOM 779 C CA . ALA A 1 103 ? -0.340 6.345 0.358 1.00 93.62 103 ALA A CA 1
ATOM 780 C C . ALA A 1 103 ? -0.276 5.880 1.819 1.00 93.62 103 ALA A C 1
ATOM 782 O O . ALA A 1 103 ? 0.741 6.111 2.464 1.00 93.62 103 ALA A O 1
ATOM 783 N N . VAL A 1 104 ? -1.322 5.222 2.330 1.00 92.31 104 VAL A N 1
ATOM 784 C CA . VAL A 1 104 ? -1.307 4.637 3.683 1.00 92.31 104 VAL A CA 1
ATOM 785 C C . VAL A 1 104 ? -0.282 3.506 3.757 1.00 92.31 104 VAL A C 1
ATOM 787 O O . VAL A 1 104 ? 0.613 3.569 4.592 1.00 92.31 104 VAL A O 1
ATOM 790 N N . ALA A 1 105 ? -0.321 2.552 2.820 1.00 92.31 105 ALA A N 1
ATOM 791 C CA . ALA A 1 105 ? 0.616 1.430 2.799 1.00 92.31 105 ALA A CA 1
ATOM 792 C C . ALA A 1 105 ? 2.082 1.888 2.784 1.00 92.31 105 ALA A C 1
ATOM 794 O O . ALA A 1 105 ? 2.912 1.310 3.471 1.00 92.31 105 ALA A O 1
ATOM 795 N N . LEU A 1 106 ? 2.411 2.946 2.038 1.00 91.06 106 LEU A N 1
ATOM 796 C CA . LEU A 1 106 ? 3.775 3.482 1.938 1.00 91.06 106 LEU A CA 1
ATOM 797 C C . LEU A 1 106 ? 4.201 4.380 3.110 1.00 91.06 106 LEU A C 1
ATOM 799 O O . LEU A 1 106 ? 5.401 4.600 3.287 1.00 91.06 106 LEU A O 1
ATOM 803 N N . ARG A 1 107 ? 3.252 4.945 3.869 1.00 85.12 107 ARG A N 1
ATOM 804 C CA . ARG A 1 107 ? 3.548 5.769 5.055 1.00 85.12 107 ARG A CA 1
ATOM 805 C C . ARG A 1 107 ? 4.048 4.913 6.203 1.00 85.12 107 ARG A C 1
ATOM 807 O O . ARG A 1 107 ? 5.041 5.279 6.826 1.00 85.12 107 ARG A O 1
ATOM 814 N N . ASP A 1 108 ? 3.418 3.763 6.397 1.00 66.12 108 ASP A N 1
ATOM 815 C CA . ASP A 1 108 ? 3.772 2.793 7.431 1.00 66.12 108 ASP A CA 1
ATOM 816 C C . ASP A 1 108 ? 4.930 1.891 6.992 1.00 66.12 108 ASP A C 1
ATOM 818 O O . ASP A 1 108 ? 4.979 0.720 7.358 1.00 66.12 108 ASP A O 1
ATOM 822 N N . ALA A 1 109 ? 5.864 2.425 6.193 1.00 62.47 109 ALA A N 1
ATOM 823 C CA . ALA A 1 109 ? 7.058 1.701 5.795 1.00 62.47 109 ALA A CA 1
ATOM 824 C C . ALA A 1 109 ? 7.855 1.316 7.045 1.00 62.47 109 ALA A C 1
ATOM 826 O O . ALA A 1 109 ? 8.578 2.129 7.627 1.00 62.47 109 ALA A O 1
ATOM 827 N N . THR A 1 110 ? 7.675 0.067 7.461 1.00 63.81 110 THR A N 1
ATOM 828 C CA . THR A 1 110 ? 8.336 -0.565 8.595 1.00 63.81 110 THR A CA 1
ATOM 829 C C . THR A 1 110 ? 9.840 -0.646 8.345 1.00 63.81 110 THR A C 1
ATOM 831 O O . THR A 1 110 ? 10.323 -0.447 7.228 1.00 63.81 110 THR A O 1
ATOM 834 N N . ALA A 1 111 ? 10.609 -1.014 9.374 1.00 61.06 111 ALA A N 1
ATOM 835 C CA . ALA A 1 111 ? 12.039 -1.313 9.235 1.00 61.06 111 ALA A CA 1
ATOM 836 C C . ALA A 1 111 ? 12.353 -2.379 8.155 1.00 61.06 111 ALA A C 1
ATOM 838 O O . ALA A 1 111 ? 13.505 -2.532 7.765 1.00 61.06 111 ALA A O 1
ATOM 839 N N . THR A 1 112 ? 11.337 -3.098 7.669 1.00 70.94 112 THR A N 1
ATOM 840 C CA . THR A 1 112 ? 11.427 -4.158 6.659 1.00 70.94 112 THR A CA 1
ATOM 841 C C . THR A 1 112 ? 11.150 -3.685 5.225 1.00 70.94 112 THR A C 1
ATOM 843 O O . THR A 1 112 ? 11.197 -4.493 4.301 1.00 70.94 112 THR A O 1
ATOM 846 N N . ALA A 1 113 ? 10.870 -2.396 4.999 1.00 89.19 113 ALA A N 1
ATOM 847 C CA . ALA A 1 113 ? 10.692 -1.863 3.650 1.00 89.19 113 ALA A CA 1
ATOM 848 C C . ALA A 1 113 ? 12.034 -1.750 2.906 1.00 89.19 113 ALA A C 1
ATOM 850 O O . ALA A 1 113 ? 12.971 -1.095 3.369 1.00 89.19 113 ALA A O 1
ATOM 851 N N . VAL A 1 114 ? 12.099 -2.310 1.699 1.00 92.62 114 VAL A N 1
ATOM 852 C CA . VAL A 1 114 ? 13.262 -2.217 0.812 1.00 92.62 114 VAL A CA 1
ATOM 853 C C . VAL A 1 114 ? 13.069 -1.050 -0.146 1.00 92.62 114 VAL A C 1
ATOM 855 O O . VAL A 1 114 ? 12.122 -1.024 -0.932 1.00 92.62 114 VAL A O 1
ATOM 858 N N . LYS A 1 115 ? 13.974 -0.068 -0.090 1.00 94.56 115 LYS A N 1
ATOM 859 C CA . LYS A 1 115 ? 13.927 1.139 -0.928 1.00 94.56 115 LYS A CA 1
ATOM 860 C C . LYS A 1 115 ? 15.133 1.198 -1.857 1.00 94.56 115 LYS A C 1
ATOM 862 O O . LYS A 1 115 ? 16.259 1.406 -1.409 1.00 94.56 115 LYS A O 1
ATOM 867 N N . VAL A 1 116 ? 14.880 1.105 -3.157 1.00 95.19 116 VAL A N 1
ATOM 868 C CA . VAL A 1 116 ? 15.877 1.284 -4.215 1.00 95.19 116 VAL A CA 1
ATOM 869 C C . VAL A 1 116 ? 15.822 2.729 -4.701 1.00 95.19 116 VAL A C 1
ATOM 871 O O . VAL A 1 116 ? 14.797 3.216 -5.187 1.00 95.19 116 VAL A O 1
ATOM 874 N N . LYS A 1 117 ? 16.935 3.447 -4.534 1.00 93.94 117 LYS A N 1
ATOM 875 C CA . LYS A 1 117 ? 17.073 4.823 -5.019 1.00 93.94 117 LYS A CA 1
ATOM 876 C C . LYS A 1 117 ? 17.135 4.835 -6.545 1.00 93.94 117 LYS A C 1
ATOM 878 O O . LYS A 1 117 ? 17.733 3.958 -7.154 1.00 93.94 117 LYS A O 1
ATOM 883 N N . HIS A 1 118 ? 16.633 5.906 -7.152 1.00 92.44 118 HIS A N 1
ATOM 884 C CA . HIS A 1 118 ? 16.627 6.068 -8.612 1.00 92.44 118 HIS A CA 1
ATOM 885 C C . HIS A 1 118 ? 18.005 6.253 -9.247 1.00 92.44 118 HIS A C 1
ATOM 887 O O . HIS A 1 118 ? 18.092 6.344 -10.457 1.00 92.44 118 HIS A O 1
ATOM 893 N N . ASN A 1 119 ? 19.091 6.337 -8.482 1.00 93.25 119 ASN A N 1
ATOM 894 C CA . ASN A 1 119 ? 20.452 6.307 -9.028 1.00 93.25 119 ASN A CA 1
ATOM 895 C C . ASN A 1 119 ? 21.064 4.894 -9.038 1.00 93.25 119 ASN A C 1
ATOM 897 O O . ASN A 1 119 ? 22.221 4.730 -9.422 1.00 93.25 119 ASN A O 1
ATOM 901 N N . THR A 1 120 ? 20.300 3.888 -8.620 1.00 94.44 120 THR A N 1
ATOM 902 C CA . THR A 1 120 ? 20.681 2.477 -8.578 1.00 94.44 120 THR A CA 1
ATOM 903 C C . THR A 1 120 ? 19.767 1.704 -9.525 1.00 94.44 120 THR A C 1
ATOM 905 O O . THR A 1 120 ? 18.580 2.007 -9.628 1.00 94.44 120 THR A O 1
ATOM 908 N N . ALA A 1 121 ? 20.320 0.733 -10.255 1.00 94.25 121 ALA A N 1
ATOM 909 C CA . ALA A 1 121 ? 19.503 -0.160 -11.070 1.00 94.25 121 ALA A CA 1
ATOM 910 C C . ALA A 1 121 ? 18.614 -1.018 -10.160 1.00 94.25 121 ALA A C 1
ATOM 912 O O . ALA A 1 121 ? 19.042 -1.430 -9.082 1.00 94.25 121 ALA A O 1
ATOM 913 N N . PHE A 1 122 ? 17.376 -1.255 -10.582 1.00 96.19 122 PHE A N 1
ATOM 914 C CA . PHE A 1 122 ? 16.495 -2.165 -9.869 1.00 96.19 122 PHE A CA 1
ATOM 915 C C . PHE A 1 122 ? 16.954 -3.604 -10.100 1.00 96.19 122 PHE A C 1
ATOM 917 O O . PHE A 1 122 ? 17.216 -4.002 -11.229 1.00 96.19 122 PHE A O 1
ATOM 924 N N . ASP A 1 123 ? 17.078 -4.353 -9.011 1.00 95.69 123 ASP A N 1
ATOM 925 C CA . ASP A 1 123 ? 17.458 -5.761 -9.006 1.00 95.69 123 ASP A CA 1
ATOM 926 C C . ASP A 1 123 ? 16.395 -6.505 -8.197 1.00 95.69 123 ASP A C 1
ATOM 928 O O . ASP A 1 123 ? 16.309 -6.364 -6.972 1.00 95.69 123 ASP A O 1
ATOM 932 N N . ALA A 1 124 ? 15.528 -7.231 -8.904 1.00 93.19 124 ALA A N 1
ATOM 933 C CA . ALA A 1 124 ? 14.389 -7.910 -8.303 1.00 93.19 124 ALA A CA 1
ATOM 934 C C . ALA A 1 124 ? 14.829 -8.973 -7.285 1.00 93.19 124 ALA A C 1
ATOM 936 O O . ALA A 1 124 ? 14.224 -9.077 -6.217 1.00 93.19 124 ALA A O 1
ATOM 937 N N . ASP A 1 125 ? 15.897 -9.716 -7.573 1.00 91.69 125 ASP A N 1
ATOM 938 C CA . ASP A 1 125 ? 16.368 -10.817 -6.731 1.00 91.69 125 ASP A CA 1
ATOM 939 C C . ASP A 1 125 ? 17.006 -10.294 -5.448 1.00 91.69 125 ASP A C 1
ATOM 941 O O . ASP A 1 125 ? 16.737 -10.796 -4.351 1.00 91.69 125 ASP A O 1
ATOM 945 N N . LEU A 1 126 ? 17.791 -9.219 -5.554 1.00 92.62 126 LEU A N 1
ATOM 946 C CA . LEU A 1 126 ? 18.331 -8.524 -4.392 1.00 92.62 126 LEU A CA 1
ATOM 947 C C . LEU A 1 126 ? 17.207 -7.966 -3.517 1.00 92.62 126 LEU A C 1
ATOM 949 O O . LEU A 1 126 ? 17.258 -8.119 -2.295 1.00 92.62 126 LEU A O 1
ATOM 953 N N . VAL A 1 127 ? 16.179 -7.359 -4.119 1.00 92.50 127 VAL A N 1
ATOM 954 C CA . VAL A 1 127 ? 15.030 -6.820 -3.379 1.00 92.50 127 VAL A CA 1
ATOM 955 C C . VAL A 1 127 ? 14.260 -7.934 -2.670 1.00 92.50 127 VAL A C 1
ATOM 957 O O . VAL A 1 127 ? 13.977 -7.792 -1.484 1.00 92.50 127 VAL A O 1
ATOM 960 N N . LYS A 1 128 ? 13.980 -9.066 -3.327 1.00 88.62 128 LYS A N 1
ATOM 961 C CA . LYS A 1 128 ? 13.330 -10.235 -2.700 1.00 88.62 128 LYS A CA 1
ATOM 962 C C . LYS A 1 128 ? 14.152 -10.791 -1.542 1.00 88.62 128 LYS A C 1
ATOM 964 O O . LYS A 1 128 ? 13.616 -11.059 -0.468 1.00 88.62 128 LYS A O 1
ATOM 969 N N . LYS A 1 129 ? 15.468 -10.915 -1.731 1.00 87.69 129 LYS A N 1
ATOM 970 C CA . LYS A 1 129 ? 16.386 -11.382 -0.689 1.00 87.69 129 LYS A CA 1
ATOM 971 C C . LYS A 1 129 ? 16.402 -10.443 0.517 1.00 87.69 129 LYS A C 1
ATOM 973 O O . LYS A 1 129 ? 16.398 -10.918 1.648 1.00 87.69 129 LYS A O 1
ATOM 978 N N . GLN A 1 130 ? 16.414 -9.130 0.283 1.00 87.75 130 GLN A N 1
ATOM 979 C CA . GLN A 1 130 ? 16.392 -8.116 1.342 1.00 87.75 130 GLN A CA 1
ATOM 980 C C . GLN A 1 130 ? 15.044 -8.010 2.043 1.00 87.75 130 GLN A C 1
ATOM 982 O O . GLN A 1 130 ? 15.019 -7.769 3.247 1.00 87.75 130 GLN A O 1
ATOM 987 N N . LEU A 1 131 ? 13.943 -8.204 1.311 1.00 83.56 131 LEU A N 1
ATOM 988 C CA . LEU A 1 131 ? 12.618 -8.295 1.911 1.00 83.56 131 LEU A CA 1
ATOM 989 C C . LEU A 1 131 ? 12.582 -9.410 2.941 1.00 83.56 131 LEU A C 1
ATOM 991 O O . LEU A 1 131 ? 11.877 -9.240 3.928 1.00 83.56 131 LEU A O 1
ATOM 995 N N . GLY A 1 132 ? 13.353 -10.482 2.697 1.00 73.31 132 GLY A N 1
ATOM 996 C CA . GLY A 1 132 ? 13.480 -11.650 3.551 1.00 73.31 132 GLY A CA 1
ATOM 997 C C . GLY A 1 132 ? 12.090 -12.165 3.853 1.00 73.31 132 GLY A C 1
ATOM 998 O O . GLY A 1 132 ? 11.471 -11.692 4.786 1.00 73.31 132 GLY A O 1
ATOM 999 N N . ILE A 1 133 ? 11.535 -13.045 3.024 1.00 62.31 133 ILE A N 1
ATOM 1000 C CA . ILE A 1 133 ? 10.134 -13.471 3.157 1.00 62.31 133 ILE A CA 1
ATOM 1001 C C . ILE A 1 133 ? 9.944 -14.148 4.530 1.00 62.31 133 ILE A C 1
ATOM 1003 O O . ILE A 1 133 ? 10.162 -15.344 4.695 1.00 62.31 133 ILE A O 1
ATOM 1007 N N . PHE A 1 134 ? 9.637 -13.341 5.547 1.00 58.28 134 PHE A N 1
ATOM 1008 C CA . PHE A 1 134 ? 9.753 -13.680 6.957 1.00 58.28 134 PHE A CA 1
ATOM 1009 C C . PHE A 1 134 ? 8.345 -13.876 7.496 1.00 58.28 134 PHE A C 1
ATOM 1011 O O . PHE A 1 134 ? 7.562 -12.935 7.602 1.00 58.28 134 PHE A O 1
ATOM 1018 N N . VAL A 1 135 ? 8.050 -15.115 7.881 1.00 59.88 135 VAL A N 1
ATOM 1019 C CA . VAL A 1 135 ? 6.803 -15.498 8.556 1.00 59.88 135 VAL A CA 1
ATOM 1020 C C . VAL A 1 135 ? 6.656 -14.781 9.908 1.00 59.88 135 VAL A C 1
ATOM 1022 O O . VAL A 1 135 ? 5.561 -14.370 10.274 1.00 59.88 135 VAL A O 1
ATOM 1025 N N . SER A 1 136 ? 7.765 -14.523 10.609 1.00 65.69 136 SER A N 1
ATOM 1026 C CA . SER A 1 136 ? 7.749 -13.954 11.964 1.00 65.69 136 SER A CA 1
ATOM 1027 C C . SER A 1 136 ? 7.163 -12.541 12.054 1.00 65.69 136 SER A C 1
ATOM 1029 O O . SER A 1 136 ? 6.461 -12.232 13.013 1.00 65.69 136 SER A O 1
ATOM 1031 N N . ALA A 1 137 ? 7.397 -11.682 11.055 1.00 72.75 137 ALA A N 1
ATOM 1032 C CA . ALA A 1 137 ? 6.853 -10.322 11.061 1.00 72.75 137 ALA A CA 1
ATOM 1033 C C . ALA A 1 137 ? 5.317 -10.314 10.950 1.00 72.75 137 ALA A C 1
ATOM 1035 O O . ALA A 1 137 ? 4.659 -9.424 11.492 1.00 72.75 137 ALA A O 1
ATOM 1036 N N . TRP A 1 138 ? 4.751 -11.310 10.261 1.00 80.50 138 TRP A N 1
ATOM 1037 C CA . TRP A 1 138 ? 3.308 -11.495 10.150 1.00 80.50 138 TRP A CA 1
ATOM 1038 C C . TRP A 1 138 ? 2.693 -11.985 11.462 1.00 80.50 138 TRP A C 1
ATOM 1040 O O . TRP A 1 138 ? 1.673 -11.449 11.896 1.00 80.50 138 TRP A O 1
ATOM 1050 N N . ASP A 1 139 ? 3.333 -12.949 12.123 1.00 80.94 139 ASP A N 1
ATOM 1051 C CA . ASP A 1 139 ? 2.858 -13.476 13.404 1.00 80.94 139 ASP A CA 1
ATOM 1052 C C . ASP A 1 139 ? 2.844 -12.388 14.489 1.00 80.94 139 ASP A C 1
ATOM 1054 O O . ASP A 1 139 ? 1.835 -12.213 15.177 1.00 80.94 139 ASP A O 1
ATOM 1058 N N . ASP A 1 140 ? 3.908 -11.581 14.578 1.00 83.69 140 ASP A N 1
ATOM 1059 C CA . ASP A 1 140 ? 3.987 -10.434 15.491 1.00 83.69 140 ASP A CA 1
ATOM 1060 C C . ASP A 1 140 ? 2.913 -9.379 15.189 1.00 83.69 140 ASP A C 1
ATOM 1062 O O . ASP A 1 140 ? 2.298 -8.816 16.104 1.00 83.69 140 ASP A O 1
ATOM 1066 N N . PHE A 1 141 ? 2.669 -9.102 13.904 1.00 83.81 141 PHE A N 1
ATOM 1067 C CA . PHE A 1 141 ? 1.602 -8.202 13.471 1.00 83.81 141 PHE A CA 1
ATOM 1068 C C . PHE A 1 141 ? 0.231 -8.722 13.919 1.00 83.81 141 PHE A C 1
ATOM 1070 O O . PHE A 1 141 ? -0.524 -7.989 14.562 1.00 83.81 141 PHE A O 1
ATOM 1077 N N . MET A 1 142 ? -0.071 -9.993 13.648 1.00 87.62 142 MET A N 1
ATOM 1078 C CA . MET A 1 142 ? -1.342 -10.609 14.024 1.00 87.62 142 MET A CA 1
ATOM 1079 C C . MET A 1 142 ? -1.522 -10.685 15.539 1.00 87.62 142 MET A C 1
ATOM 1081 O O . MET A 1 142 ? -2.629 -10.462 16.027 1.00 87.62 142 MET A O 1
ATOM 1085 N N . TYR A 1 143 ? -0.455 -10.952 16.294 1.00 89.69 143 TYR A N 1
ATOM 1086 C CA . TYR A 1 143 ? -0.483 -10.929 17.754 1.00 89.69 143 TYR A CA 1
ATOM 1087 C C . TYR A 1 143 ? -0.879 -9.547 18.289 1.00 89.69 143 TYR A C 1
ATOM 1089 O O . TYR A 1 143 ? -1.788 -9.435 19.116 1.00 89.69 143 TYR A O 1
ATOM 1097 N N . ARG A 1 144 ? -0.262 -8.475 17.774 1.00 89.62 144 ARG A N 1
ATOM 1098 C CA . ARG A 1 144 ? -0.608 -7.094 18.154 1.00 89.62 144 ARG A CA 1
ATOM 1099 C C . ARG A 1 144 ? -2.037 -6.742 17.762 1.00 89.62 144 ARG A C 1
ATOM 1101 O O . ARG A 1 144 ? -2.751 -6.147 18.563 1.00 89.62 144 ARG A O 1
ATOM 1108 N N . LEU A 1 145 ? -2.460 -7.135 16.562 1.00 89.31 145 LEU A N 1
ATOM 1109 C CA . LEU A 1 145 ? -3.800 -6.847 16.058 1.00 89.31 145 LEU A CA 1
ATOM 1110 C C . LEU A 1 145 ? -4.883 -7.538 16.900 1.00 89.31 145 LEU A C 1
ATOM 1112 O O . LEU A 1 145 ? -5.860 -6.899 17.281 1.00 89.31 145 LEU A O 1
ATOM 1116 N N . LYS A 1 146 ? -4.674 -8.809 17.271 1.00 92.12 146 LYS A N 1
ATOM 1117 C CA . LYS A 1 146 ? -5.550 -9.533 18.206 1.00 92.12 146 LYS A CA 1
ATOM 1118 C C . LYS A 1 146 ? -5.577 -8.873 19.581 1.00 92.12 146 LYS A C 1
ATOM 1120 O O . LYS A 1 146 ? -6.654 -8.633 20.110 1.00 92.12 146 LYS A O 1
ATOM 1125 N N . THR A 1 147 ? -4.411 -8.500 20.111 1.00 93.62 147 THR A N 1
ATOM 1126 C CA . THR A 1 147 ? -4.306 -7.811 21.409 1.00 93.62 147 THR A CA 1
ATOM 1127 C C . THR A 1 147 ? -5.124 -6.513 21.428 1.00 93.62 147 THR A C 1
ATOM 1129 O O . THR A 1 147 ? -5.797 -6.221 22.416 1.00 93.62 147 THR A O 1
ATOM 1132 N N . LEU A 1 148 ? -5.097 -5.734 20.340 1.00 92.56 148 LEU A N 1
ATOM 1133 C CA . LEU A 1 148 ? -5.896 -4.510 20.214 1.00 92.56 148 LEU A CA 1
ATOM 1134 C C . LEU A 1 148 ? -7.398 -4.810 20.106 1.00 92.56 148 LEU A C 1
ATOM 1136 O O . LEU A 1 148 ? -8.181 -4.229 20.856 1.00 92.56 148 LEU A O 1
ATOM 1140 N N . GLY A 1 149 ? -7.792 -5.769 19.262 1.00 91.56 149 GLY A N 1
ATOM 1141 C CA . GLY A 1 149 ? -9.194 -6.184 19.110 1.00 91.56 149 GLY A CA 1
ATOM 1142 C C . GLY A 1 149 ? -9.803 -6.817 20.372 1.00 91.56 149 GLY A C 1
ATOM 1143 O O . GLY A 1 149 ? -11.015 -6.785 20.575 1.00 91.56 149 GLY A O 1
ATOM 1144 N N . GLU A 1 150 ? -8.984 -7.366 21.266 1.00 92.31 150 GLU A N 1
ATOM 1145 C CA . GLU A 1 150 ? -9.438 -7.916 22.548 1.00 92.31 150 GLU A CA 1
ATOM 1146 C C . GLU A 1 150 ? -9.491 -6.859 23.661 1.00 92.31 150 GLU A C 1
ATOM 1148 O O . GLU A 1 150 ? -10.312 -6.963 24.581 1.00 92.31 150 GLU A O 1
ATOM 1153 N N . ARG A 1 151 ? -8.671 -5.804 23.580 1.00 94.94 151 ARG A N 1
ATOM 1154 C CA . ARG A 1 151 ? -8.651 -4.728 24.576 1.00 94.94 151 ARG A CA 1
ATOM 1155 C C . ARG A 1 151 ? -9.907 -3.871 24.457 1.00 94.94 151 ARG A C 1
ATOM 1157 O O . ARG A 1 151 ? -10.036 -3.065 23.544 1.00 94.94 151 ARG A O 1
ATOM 1164 N N . LYS A 1 152 ? -10.809 -3.988 25.432 1.00 94.06 152 LYS A N 1
ATOM 1165 C CA . LYS A 1 152 ? -12.008 -3.144 25.511 1.00 94.06 152 LYS A CA 1
ATOM 1166 C C . LYS A 1 152 ? -11.672 -1.719 25.935 1.00 94.06 152 LYS A C 1
ATOM 1168 O O . LYS A 1 152 ? -10.933 -1.511 26.894 1.00 94.06 152 LYS A O 1
ATOM 1173 N N . VAL A 1 153 ? -12.276 -0.760 25.241 1.00 94.88 153 VAL A N 1
ATOM 1174 C CA . VAL A 1 153 ? -12.181 0.674 25.515 1.00 94.88 153 VAL A CA 1
ATOM 1175 C C . VAL A 1 153 ? -13.573 1.179 25.860 1.00 94.88 153 VAL A C 1
ATOM 1177 O O . VAL A 1 153 ? -14.507 1.099 25.059 1.00 94.88 153 VAL A O 1
ATOM 1180 N N . ASN A 1 154 ? -13.725 1.690 27.080 1.00 92.81 154 ASN A N 1
ATOM 1181 C CA . ASN A 1 154 ? -15.003 2.232 27.527 1.00 92.81 154 ASN A CA 1
ATOM 1182 C C . ASN A 1 154 ? -15.235 3.651 26.977 1.00 92.81 154 ASN A C 1
ATOM 1184 O O . ASN A 1 154 ? -14.317 4.337 26.526 1.00 92.81 154 ASN A O 1
ATOM 1188 N N . THR A 1 155 ? -16.479 4.119 27.045 1.00 90.88 155 THR A N 1
ATOM 1189 C CA . THR A 1 155 ? -16.879 5.418 26.488 1.00 90.88 155 THR A CA 1
ATOM 1190 C C . THR A 1 155 ? -16.138 6.604 27.115 1.00 90.88 155 THR A C 1
ATOM 1192 O O . THR A 1 155 ? -15.870 7.590 26.432 1.00 90.88 155 THR A O 1
ATOM 1195 N N . ILE A 1 156 ? -15.793 6.531 28.404 1.00 94.06 156 ILE A N 1
ATOM 1196 C CA . ILE A 1 156 ? -15.066 7.603 29.100 1.00 94.06 156 ILE A CA 1
ATOM 1197 C C . ILE A 1 156 ? -13.625 7.667 28.584 1.00 94.06 156 ILE A C 1
ATOM 1199 O O . ILE A 1 156 ? -13.135 8.745 28.260 1.00 94.06 156 ILE A O 1
ATOM 1203 N N . GLU A 1 157 ? -12.968 6.515 28.453 1.00 94.69 157 GLU A N 1
ATOM 1204 C CA . GLU A 1 157 ? -11.618 6.394 27.898 1.00 94.69 157 GLU A CA 1
ATOM 1205 C C . GLU A 1 157 ? -11.560 6.918 26.459 1.00 94.69 157 GLU A C 1
ATOM 1207 O O . GLU A 1 157 ? -10.725 7.773 26.160 1.00 94.69 157 GLU A O 1
ATOM 1212 N N . ALA A 1 158 ? -12.491 6.493 25.598 1.00 93.88 158 ALA A N 1
ATOM 1213 C CA . ALA A 1 158 ? -12.585 6.973 24.220 1.00 93.88 158 ALA A CA 1
ATOM 1214 C C . ALA A 1 158 ? -12.775 8.498 24.159 1.00 93.88 158 ALA A C 1
ATOM 1216 O O . ALA A 1 158 ? -12.044 9.192 23.452 1.00 93.88 158 ALA A O 1
ATOM 1217 N N . ARG A 1 159 ? -13.709 9.052 24.945 1.00 93.25 159 ARG A N 1
ATOM 1218 C CA . ARG A 1 159 ? -13.945 10.505 25.008 1.00 93.25 159 ARG A CA 1
ATOM 1219 C C . ARG A 1 159 ? -12.714 11.273 25.467 1.00 93.25 159 ARG A C 1
ATOM 1221 O O . ARG A 1 159 ? -12.378 12.276 24.847 1.00 93.25 159 ARG A O 1
ATOM 1228 N N . ASN A 1 160 ? -12.029 10.799 26.504 1.00 93.50 160 ASN A N 1
ATOM 1229 C CA . ASN A 1 160 ? -10.808 11.429 27.004 1.00 93.50 160 ASN A CA 1
ATOM 1230 C C . ASN A 1 160 ? -9.685 11.393 25.962 1.00 93.50 160 ASN A C 1
ATOM 1232 O O . ASN A 1 160 ? -8.973 12.383 25.789 1.00 93.50 160 ASN A O 1
ATOM 1236 N N . TYR A 1 161 ? -9.547 10.279 25.238 1.00 93.12 161 TYR A N 1
ATOM 1237 C CA . TYR A 1 161 ? -8.600 10.170 24.134 1.00 93.12 161 TYR A CA 1
ATOM 1238 C C . TYR A 1 161 ? -8.901 11.196 23.036 1.00 93.12 161 TYR A C 1
ATOM 1240 O O . TYR A 1 161 ? -8.025 11.980 22.672 1.00 93.12 161 TYR A O 1
ATOM 1248 N N . PHE A 1 162 ? -10.145 11.256 22.554 1.00 92.81 162 PHE A N 1
ATOM 1249 C CA . PHE A 1 162 ? -10.531 12.222 21.526 1.00 92.81 162 PHE A CA 1
ATOM 1250 C C . PHE A 1 162 ? -10.400 13.669 22.011 1.00 92.81 162 PHE A C 1
ATOM 1252 O O . PHE A 1 162 ? -9.916 14.510 21.259 1.00 92.81 162 PHE A O 1
ATOM 1259 N N . LEU A 1 163 ? -10.738 13.964 23.269 1.00 91.81 163 LEU A N 1
ATOM 1260 C CA . LEU A 1 163 ? -10.530 15.289 23.851 1.00 91.81 163 LEU A CA 1
ATOM 1261 C C . LEU A 1 163 ? -9.053 15.684 23.785 1.00 91.81 163 LEU A C 1
ATOM 1263 O O . LEU A 1 163 ? -8.738 16.785 23.342 1.00 91.81 163 LEU A O 1
ATOM 1267 N N . LYS A 1 164 ? -8.148 14.774 24.158 1.00 90.38 164 LYS A N 1
ATOM 1268 C CA . LYS A 1 164 ? -6.701 14.999 24.086 1.00 90.38 164 LYS A CA 1
ATOM 1269 C C . LYS A 1 164 ? -6.209 15.212 22.651 1.00 90.38 164 LYS A C 1
ATOM 1271 O O . LYS A 1 164 ? -5.372 16.074 22.430 1.00 90.38 164 LYS A O 1
ATOM 1276 N N . VAL A 1 165 ? -6.713 14.448 21.682 1.00 91.31 165 VAL A N 1
ATOM 1277 C CA . VAL A 1 165 ? -6.311 14.568 20.266 1.00 91.31 165 VAL A CA 1
ATOM 1278 C C . VAL A 1 165 ? -6.805 15.873 19.633 1.00 91.31 165 VAL A C 1
ATOM 1280 O O . VAL A 1 165 ? -6.111 16.451 18.801 1.00 91.31 165 VAL A O 1
ATOM 1283 N N . PHE A 1 166 ? -8.000 16.337 20.007 1.00 90.12 166 PHE A N 1
ATOM 1284 C CA . PHE A 1 166 ? -8.658 17.503 19.405 1.00 90.12 166 PHE A CA 1
ATOM 1285 C C . PHE A 1 166 ? -8.515 18.804 20.208 1.00 90.12 166 PHE A C 1
ATOM 1287 O O . PHE A 1 166 ? -9.122 19.814 19.837 1.00 90.12 166 PHE A O 1
ATOM 1294 N N . THR A 1 167 ? -7.733 18.792 21.287 1.00 88.06 167 THR A N 1
ATOM 1295 C CA . THR A 1 167 ? -7.397 19.987 22.067 1.00 88.06 167 THR A CA 1
ATOM 1296 C C . THR A 1 167 ? -5.960 20.380 21.766 1.00 88.06 167 THR A C 1
ATOM 1298 O O . THR A 1 167 ? -5.041 19.595 21.974 1.00 88.06 167 THR A O 1
ATOM 1301 N N . ASP A 1 168 ? -5.780 21.591 21.245 1.00 71.94 168 ASP A N 1
ATOM 1302 C CA . ASP A 1 168 ? -4.463 22.119 20.895 1.00 71.94 168 ASP A CA 1
ATOM 1303 C C . ASP A 1 168 ? -3.746 22.602 22.163 1.00 71.94 168 ASP A C 1
ATOM 1305 O O . ASP A 1 168 ? -4.181 23.565 22.795 1.00 71.94 168 ASP A O 1
ATOM 1309 N N . ASP A 1 169 ? -2.670 21.925 22.564 1.00 66.19 169 ASP A N 1
ATOM 1310 C CA . ASP A 1 169 ? -1.908 22.234 23.785 1.00 66.19 169 ASP A CA 1
ATOM 1311 C C . ASP A 1 169 ? -0.820 23.282 23.504 1.00 66.19 169 ASP A C 1
ATOM 1313 O O . ASP A 1 169 ? 0.351 23.137 23.861 1.00 66.19 169 ASP A O 1
ATOM 1317 N N . SER A 1 170 ? -1.187 24.337 22.770 1.00 59.91 170 SER A N 1
ATOM 1318 C CA . SER A 1 170 ? -0.281 25.400 22.343 1.00 59.91 170 SER A CA 1
ATOM 1319 C C . SER A 1 170 ? 0.085 26.321 23.515 1.00 59.91 170 SER A C 1
ATOM 1321 O O . SER A 1 170 ? -0.325 27.478 23.562 1.00 59.91 170 SER A O 1
ATOM 1323 N N . GLY A 1 171 ? 0.834 25.782 24.478 1.00 56.22 171 GLY A N 1
ATOM 1324 C CA . GLY A 1 171 ? 1.809 26.420 25.365 1.00 56.22 171 GLY A CA 1
ATOM 1325 C C . GLY A 1 171 ? 1.410 27.590 26.270 1.00 56.22 171 GLY A C 1
ATOM 1326 O O . GLY A 1 171 ? 2.215 27.921 27.128 1.00 56.22 171 GLY A O 1
ATOM 1327 N N . ASN A 1 172 ? 0.251 28.238 26.121 1.00 51.16 172 ASN A N 1
ATOM 1328 C CA . ASN A 1 172 ? -0.112 29.451 26.873 1.00 51.16 172 ASN A CA 1
ATOM 1329 C C . ASN A 1 172 ? -1.641 29.675 26.966 1.00 51.16 172 ASN A C 1
ATOM 1331 O O . ASN A 1 172 ? -2.151 30.743 26.624 1.00 51.16 172 ASN A O 1
ATOM 1335 N N . GLY A 1 173 ? -2.393 28.679 27.442 1.00 59.00 173 GLY A N 1
ATOM 1336 C CA . GLY A 1 173 ? -3.817 28.827 27.777 1.00 59.00 173 GLY A CA 1
ATOM 1337 C C . GLY A 1 173 ? -4.610 27.524 27.678 1.00 59.00 173 GLY A C 1
ATOM 1338 O O . GLY A 1 173 ? -4.091 26.517 27.212 1.00 59.00 173 GLY A O 1
ATOM 1339 N N . VAL A 1 174 ? -5.881 27.550 28.108 1.00 59.53 174 VAL A N 1
ATOM 1340 C CA . VAL A 1 174 ? -6.827 26.445 27.867 1.00 59.53 174 VAL A CA 1
ATOM 1341 C C . VAL A 1 174 ? -6.967 26.281 26.351 1.00 59.53 174 VAL A C 1
ATOM 1343 O O . VAL A 1 174 ? -7.490 27.172 25.679 1.00 59.53 174 VAL A O 1
ATOM 1346 N N . GLY A 1 175 ? -6.443 25.178 25.814 1.00 63.28 175 GLY A N 1
ATOM 1347 C CA . GLY A 1 175 ? -6.476 24.876 24.386 1.00 63.28 175 GLY A CA 1
ATOM 1348 C C . GLY A 1 175 ? -7.891 24.962 23.817 1.00 63.28 175 GLY A C 1
ATOM 1349 O O . GLY A 1 175 ? -8.852 24.510 24.440 1.00 63.28 175 GLY A O 1
ATOM 1350 N N . LYS A 1 176 ? -8.048 25.549 22.626 1.00 71.38 176 LYS A N 1
ATOM 1351 C CA . LYS A 1 176 ? -9.349 25.570 21.944 1.00 71.38 176 LYS A CA 1
ATOM 1352 C C . LYS A 1 176 ? -9.654 24.170 21.416 1.00 71.38 176 LYS A C 1
ATOM 1354 O O . LYS A 1 176 ? -9.029 23.726 20.456 1.00 71.38 176 LYS A O 1
ATOM 1359 N N . THR A 1 177 ? -10.626 23.490 22.016 1.00 77.69 177 THR A N 1
ATOM 1360 C CA . THR A 1 177 ? -11.093 22.186 21.535 1.00 77.69 177 THR A CA 1
ATOM 1361 C C . THR A 1 177 ? -11.934 22.343 20.268 1.00 77.69 177 THR A C 1
ATOM 1363 O O . THR A 1 177 ? -12.867 23.145 20.208 1.00 77.69 177 THR A O 1
ATOM 1366 N N . ASN A 1 178 ? -11.651 21.537 19.244 1.00 86.69 178 ASN A N 1
ATOM 1367 C CA . ASN A 1 178 ? -12.493 21.456 18.048 1.00 86.69 178 ASN A CA 1
ATOM 1368 C C . ASN A 1 178 ? -13.680 20.505 18.286 1.00 86.69 178 ASN A C 1
ATOM 1370 O O . ASN A 1 178 ? -13.707 19.381 17.778 1.00 86.69 178 ASN A O 1
ATOM 1374 N N . GLU A 1 179 ? -14.664 20.961 19.067 1.00 88.12 179 GLU A N 1
ATOM 1375 C CA . GLU A 1 179 ? -15.801 20.153 19.542 1.00 88.12 179 GLU A CA 1
ATOM 1376 C C . GLU A 1 179 ? -16.570 19.461 18.411 1.00 88.12 179 GLU A C 1
ATOM 1378 O O . GLU A 1 179 ? -16.908 18.283 18.507 1.00 88.12 179 GLU A O 1
ATOM 1383 N N . ARG A 1 180 ? -16.802 20.159 17.291 1.00 90.25 180 ARG A N 1
ATOM 1384 C CA . ARG A 1 180 ? -17.533 19.593 16.147 1.00 90.25 180 ARG A CA 1
ATOM 1385 C C . ARG A 1 180 ? -16.775 18.439 15.491 1.00 90.25 180 ARG A C 1
ATOM 1387 O O . ARG A 1 180 ? -17.386 17.441 15.110 1.00 90.25 180 ARG A O 1
ATOM 1394 N N . SER A 1 181 ? -15.460 18.576 15.329 1.00 91.25 181 SER A N 1
ATOM 1395 C CA . SER A 1 181 ? -14.634 17.522 14.724 1.00 91.25 181 SER A CA 1
ATOM 1396 C C . SER A 1 181 ? -14.457 16.346 15.679 1.00 91.25 181 SER A C 1
ATO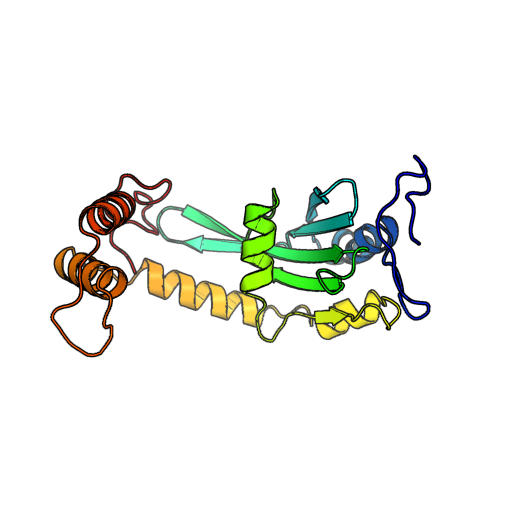M 1398 O O . SER A 1 181 ? -14.538 15.200 15.242 1.00 91.25 181 SER A O 1
ATOM 1400 N N . MET A 1 182 ? -14.317 16.631 16.977 1.00 93.19 182 MET A N 1
ATOM 1401 C CA . MET A 1 182 ? -14.282 15.625 18.034 1.00 93.19 182 MET A CA 1
ATOM 1402 C C . MET A 1 182 ? -15.575 14.803 18.066 1.00 93.19 182 MET A C 1
ATOM 1404 O O . MET A 1 182 ? -15.510 13.579 18.018 1.00 93.19 182 MET A O 1
ATOM 1408 N N . ALA A 1 183 ? -16.744 15.452 18.082 1.00 93.19 183 ALA A N 1
ATOM 1409 C CA . ALA A 1 183 ? -18.039 14.770 18.093 1.00 93.19 183 ALA A CA 1
ATOM 1410 C C . ALA A 1 183 ? -18.219 13.866 16.865 1.00 93.19 183 ALA A C 1
ATOM 1412 O O . ALA A 1 183 ? -18.681 12.735 16.988 1.00 93.19 183 ALA A O 1
ATOM 1413 N N . LYS A 1 184 ? -17.788 14.330 15.684 1.00 95.00 184 LYS A N 1
ATOM 1414 C CA . LYS A 1 184 ? -17.821 13.522 14.461 1.00 95.00 184 LYS A CA 1
ATOM 1415 C C . LYS A 1 184 ? -16.886 12.311 14.539 1.00 95.00 184 LYS A C 1
ATOM 1417 O O . LYS A 1 184 ? -17.280 11.223 14.135 1.00 95.00 184 LYS A O 1
ATOM 1422 N N . ALA A 1 185 ? -15.661 12.488 15.032 1.00 94.31 185 ALA A N 1
ATOM 1423 C CA . ALA A 1 185 ? -14.703 11.394 15.182 1.00 94.31 185 ALA A CA 1
ATOM 1424 C C . ALA A 1 185 ? -15.179 10.354 16.208 1.00 94.31 185 ALA A C 1
ATOM 1426 O O . ALA A 1 185 ? -15.081 9.155 15.954 1.00 94.31 185 ALA A O 1
ATOM 1427 N N . LEU A 1 186 ? -15.760 10.814 17.318 1.00 94.50 186 LEU A N 1
ATOM 1428 C CA . LEU A 1 186 ? -16.352 9.947 18.329 1.00 94.50 186 LEU A CA 1
ATOM 1429 C C . LEU A 1 186 ? -17.541 9.155 17.768 1.00 94.50 186 LEU A C 1
ATOM 1431 O O . LEU A 1 186 ? -17.583 7.948 17.962 1.00 94.50 186 LEU A O 1
ATOM 1435 N N . GLY A 1 187 ? -18.449 9.788 17.015 1.00 95.06 187 GLY A N 1
ATOM 1436 C CA . GLY A 1 187 ? -19.571 9.086 16.377 1.00 95.06 187 GLY A CA 1
ATOM 1437 C C . GLY A 1 187 ? -19.114 7.986 15.412 1.00 95.06 187 GLY A C 1
ATOM 1438 O O . GLY A 1 187 ? -19.639 6.873 15.434 1.00 95.06 187 GLY A O 1
ATOM 1439 N N . LEU A 1 188 ? -18.053 8.244 14.633 1.00 95.19 188 LEU A N 1
ATOM 1440 C CA . LEU A 1 188 ? -17.450 7.223 13.767 1.00 95.19 188 LEU A CA 1
ATOM 1441 C C . LEU A 1 188 ? -16.927 6.018 14.560 1.00 95.19 188 LEU A C 1
ATOM 1443 O O . LEU A 1 188 ? -17.097 4.887 14.112 1.00 95.19 188 LEU A O 1
ATOM 1447 N N . TYR A 1 189 ? -16.322 6.249 15.726 1.00 94.06 189 TYR A N 1
ATOM 1448 C CA . TYR A 1 189 ? -15.859 5.187 16.621 1.00 94.06 189 TYR A CA 1
ATOM 1449 C C . TYR A 1 189 ? -17.019 4.438 17.304 1.00 94.06 189 TYR A C 1
ATOM 1451 O O . TYR A 1 189 ? -16.975 3.219 17.438 1.00 94.06 189 TYR A O 1
ATOM 1459 N N . GLU A 1 190 ? -18.075 5.146 17.710 1.00 93.56 190 GLU A N 1
ATOM 1460 C CA . GLU A 1 190 ? -19.210 4.577 18.451 1.00 93.56 190 GLU A CA 1
ATOM 1461 C C . GLU A 1 190 ? -20.185 3.764 17.573 1.00 93.56 190 GLU A C 1
ATOM 1463 O O . GLU A 1 190 ? -21.032 3.045 18.110 1.00 93.56 190 GLU A O 1
ATOM 1468 N N . GLY A 1 191 ? -20.048 3.807 16.243 1.00 93.38 191 GLY A N 1
ATOM 1469 C CA . GLY A 1 191 ? -20.788 2.920 15.338 1.00 93.38 191 GLY A CA 1
ATOM 1470 C C . GLY A 1 191 ? -21.107 3.485 13.956 1.00 93.38 191 GLY A C 1
ATOM 1471 O O . GLY A 1 191 ? -21.465 2.707 13.074 1.00 93.38 191 GLY A O 1
ATOM 1472 N N . ASP A 1 192 ? -20.951 4.794 13.737 1.00 94.62 192 ASP A N 1
ATOM 1473 C CA . ASP A 1 192 ? -21.268 5.418 12.442 1.00 94.62 192 ASP A CA 1
ATOM 1474 C C . ASP A 1 192 ? -20.204 5.118 11.372 1.00 94.62 192 ASP A C 1
ATOM 1476 O O . ASP A 1 192 ? -20.436 5.281 10.171 1.00 94.62 192 ASP A O 1
ATOM 1480 N N . GLY A 1 193 ? -19.005 4.708 11.795 1.00 92.69 193 GLY A N 1
ATOM 1481 C CA . GLY A 1 193 ? -17.914 4.337 10.909 1.00 92.69 193 GLY A CA 1
ATOM 1482 C C . GLY A 1 193 ? -18.145 2.976 10.258 1.00 92.69 193 GLY A C 1
ATOM 1483 O O . GLY A 1 193 ? -18.566 2.015 10.902 1.00 92.69 193 GLY A O 1
ATOM 1484 N N . MET A 1 194 ? -17.801 2.855 8.975 1.00 91.88 194 MET A N 1
ATOM 1485 C CA . MET A 1 194 ? -17.768 1.545 8.321 1.00 91.88 194 MET A CA 1
ATOM 1486 C C . MET A 1 194 ? -16.804 0.617 9.068 1.00 91.88 194 MET A C 1
ATOM 1488 O O . MET A 1 194 ? -15.649 0.972 9.287 1.00 91.88 194 MET A O 1
ATOM 1492 N N . GLY A 1 195 ? -17.289 -0.562 9.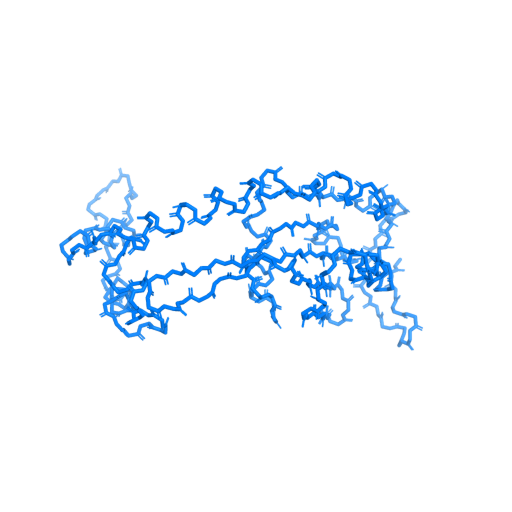454 1.00 90.19 195 GLY A N 1
ATOM 1493 C CA . GLY A 1 195 ? -16.518 -1.537 10.226 1.00 90.19 195 GLY A CA 1
ATOM 1494 C C . GLY A 1 195 ? -16.529 -1.317 11.744 1.00 90.19 195 GLY A C 1
ATOM 1495 O O . GLY A 1 195 ? -16.184 -2.238 12.474 1.00 90.19 195 GLY A O 1
ATOM 1496 N N . ALA A 1 196 ? -17.007 -0.173 12.254 1.00 93.44 196 ALA A N 1
ATOM 1497 C CA . ALA A 1 196 ? -17.018 0.121 13.696 1.00 93.44 196 ALA A CA 1
ATOM 1498 C C . ALA A 1 196 ? -17.918 -0.828 14.511 1.00 93.44 196 ALA A C 1
ATOM 1500 O O . ALA A 1 196 ? -17.764 -0.972 15.720 1.00 93.44 196 ALA A O 1
ATOM 1501 N N . THR A 1 197 ? -18.864 -1.499 13.851 1.00 94.19 197 THR A N 1
ATOM 1502 C CA . THR A 1 197 ? -19.772 -2.472 14.469 1.00 94.19 197 THR A CA 1
ATOM 1503 C C . THR A 1 197 ? -19.289 -3.921 14.370 1.00 94.19 197 THR A C 1
ATOM 1505 O O . THR A 1 197 ? -19.944 -4.800 14.936 1.00 94.19 197 THR A O 1
ATOM 1508 N N . LEU A 1 198 ? -18.160 -4.186 13.696 1.00 93.38 198 LEU A N 1
ATOM 1509 C CA . LEU A 1 198 ? -17.559 -5.521 13.629 1.00 93.38 198 LEU A CA 1
ATOM 1510 C C . LEU A 1 198 ? -17.156 -5.997 15.025 1.00 93.38 198 LEU A C 1
ATOM 1512 O O . LEU A 1 198 ? -16.739 -5.205 15.870 1.00 93.38 198 LEU A O 1
ATOM 1516 N N . ALA A 1 199 ? -17.243 -7.305 15.272 1.00 93.75 199 ALA A N 1
ATOM 1517 C CA . ALA A 1 199 ? -16.888 -7.861 16.578 1.00 93.75 199 ALA A CA 1
ATOM 1518 C C . ALA A 1 199 ? -15.408 -7.627 16.938 1.00 93.75 199 ALA A C 1
ATOM 1520 O O . ALA A 1 199 ? -15.091 -7.489 18.116 1.00 93.75 199 ALA A O 1
ATOM 1521 N N . SER A 1 200 ? -14.539 -7.534 15.928 1.00 92.31 200 SER A N 1
ATOM 1522 C CA . SER A 1 200 ? -13.112 -7.219 16.030 1.00 92.31 200 SER A CA 1
ATOM 1523 C C . SER A 1 200 ? -12.798 -5.754 16.357 1.00 92.31 200 SER A C 1
ATOM 1525 O O . SER A 1 200 ? -11.671 -5.474 16.749 1.00 92.31 200 SER A O 1
ATOM 1527 N N . SER A 1 201 ? -13.748 -4.825 16.184 1.00 92.44 201 SER A N 1
ATOM 1528 C CA . SER A 1 201 ? -13.503 -3.372 16.293 1.00 92.44 201 SER A CA 1
ATOM 1529 C C . SER A 1 201 ? -14.441 -2.643 17.262 1.00 92.44 201 SER A C 1
ATOM 1531 O O . SER A 1 201 ? -14.136 -1.551 17.741 1.00 92.44 201 SER A O 1
ATOM 1533 N N . LYS A 1 202 ? -15.615 -3.212 17.557 1.00 94.31 202 LYS A N 1
ATOM 1534 C CA . LYS A 1 202 ? -16.643 -2.538 18.354 1.00 94.31 202 LYS A CA 1
ATOM 1535 C C . LYS A 1 202 ? -16.213 -2.392 19.813 1.00 94.31 202 LYS A C 1
ATOM 1537 O O . LYS A 1 202 ? -16.224 -3.362 20.579 1.00 94.31 202 LYS A O 1
ATOM 1542 N N . GLY A 1 203 ? -15.934 -1.151 20.214 1.00 92.38 203 GLY A N 1
ATOM 1543 C CA . GLY A 1 203 ? -15.560 -0.807 21.588 1.00 92.38 203 GLY A CA 1
ATOM 1544 C C . GLY A 1 203 ? -14.194 -1.364 21.989 1.00 92.38 203 GLY A C 1
ATOM 1545 O O . GLY A 1 203 ? -14.017 -1.780 23.137 1.00 92.38 203 GLY A O 1
ATOM 1546 N N . THR A 1 204 ? -13.269 -1.452 21.035 1.00 93.25 204 THR A N 1
ATOM 1547 C CA . THR A 1 204 ? -11.910 -1.970 2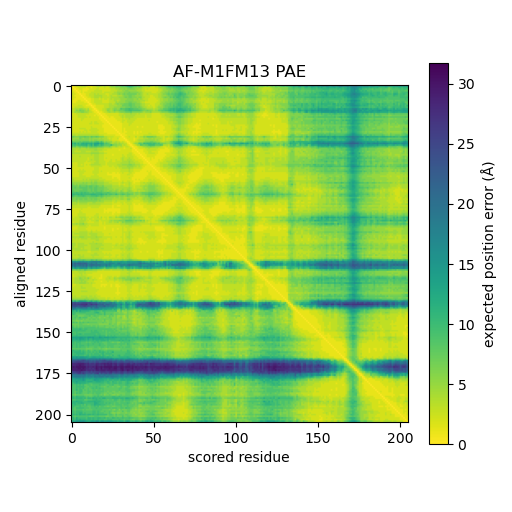1.230 1.00 93.25 204 THR A CA 1
ATOM 1548 C C . THR A 1 204 ? -10.867 -0.880 20.977 1.00 93.25 204 THR A C 1
ATOM 1550 O O . THR A 1 204 ? -11.217 0.222 20.553 1.00 93.25 204 THR A O 1
ATOM 1553 N N . ALA A 1 205 ? -9.605 -1.168 21.300 1.00 86.62 205 ALA A N 1
ATOM 1554 C CA . ALA A 1 205 ? -8.486 -0.232 21.170 1.00 86.62 205 ALA A CA 1
ATOM 1555 C C . ALA A 1 205 ? -8.013 -0.011 19.729 1.00 86.62 205 ALA A C 1
ATOM 1557 O O . ALA A 1 205 ? -8.213 -0.913 18.884 1.00 86.62 205 ALA A O 1
#

Secondary structure (DSSP, 8-state):
-EE-TTT--EEE---TT--PPPHHHHHHHHHHHHHHS--EEEEEEEEGGGTEEEEEEEEEEEEEETTTEEEEEEEEEEEETTSSS-EEEEEESS---SHHHHHHHHHT--TT-EEE-TTS---HHHHHHHH---HHHHHHHHHHHHHHHHSB--HHHHHHHHHHHHB---SSSS--B-HHHHHHHHHIIIIISTTTTSTTTTTB-

Mean predicted aligned error: 6.54 Å

Radius of gyration: 20.92 Å; Cα contacts (8 Å, |Δi|>4): 304; chains: 1; bounding box: 43×51×56 Å

Foldseek 3Di:
DDADPVPRHDQADDDPLFADDDPVNQVVLCPCLVVPQVKAWQDWDAPPVRQKTKTKIFRPDWDAAPQRRIFTKMWMFMPGSHQPFFGKIAIDSQDDDDPVSVVVRVVPCPVLIDGDHRSDHDDSVVRCVSNPPDPVVVVVVNVVLNVQLPAAADPVNLLVVLQVVQFDPPPDDRGDGPVVVSVVVSVCCCPPPDCNPRSSHPRTD

Sequence (205 aa):
MLYRLDTKAPLSVVGNPFKVVQPEEILEFYRDLTEVSGFELETASVLKGGRKMWALARTGQSGVLQGNDQTNAYVLLAAACDGTMATTAQFTSIRVVCNNTLAVALRDATATAVKVKHNTAFDADLVKKQLGIFVSAWDDFMYRLKTLGERKVNTIEARNYFLKVFTDDSGNGVGKTNERSMAKALGLYEGDGMGATLASSKGTA

Nearest PDB structures (foldseek):
  1eq6-assembly1_A  TM=3.947E-01  e=1.574E-01  Saccharomyces cerevisiae
  5aii-assembly1_H  TM=3.029E-01  e=5.922E+00  unidentified
  3gmp-assembly1_A  TM=1.876E-01  e=9.107E+00  Mus musculus
  4mng-assembly2_C  TM=1.760E-01  e=8.053E+00  Mus musculus